Protein AF-A0A924LJL0-F1 (afdb_monomer_lite)

Radius of gyration: 17.82 Å; chains: 1; bounding box: 49×46×45 Å

Foldseek 3Di:
DCCCVPPVVCVVVPNPQDFLLVLLVLLVVLLVVCLPPVDVVSLVSNVVSLVVQVLQWDWDADPVRDIAIARFGGNDQQTDRALSSLLSSLLSLLSSCQSVVHCPCLVNNLRSLVQWDWDFDFDDDPNDTDTDTFTWGWDQHSVRDIDTHGPQWLLSLLSNLSSLLSLCPGPHVSSVVSCVVNVVPVVVNNVVSVVFQVCQWDDDPPDIAGARGNPGPHHDPSNVVSNVSSVCGPDPDD

Structure (mmCIF, N/CA/C/O backbone):
data_AF-A0A924LJL0-F1
#
_entry.id   AF-A0A924LJL0-F1
#
loop_
_atom_site.group_PDB
_atom_site.id
_atom_site.type_symbol
_atom_site.label_atom_id
_atom_site.label_alt_id
_atom_site.label_comp_id
_atom_site.label_asym_id
_atom_site.label_entity_id
_atom_site.label_seq_id
_atom_site.pdbx_PDB_ins_code
_atom_site.Cartn_x
_atom_site.Cartn_y
_atom_site.Cartn_z
_atom_site.occupancy
_atom_site.B_iso_or_equiv
_atom_site.auth_seq_id
_atom_site.auth_comp_id
_atom_site.auth_asym_id
_atom_site.auth_atom_id
_atom_site.pdbx_PDB_model_num
ATOM 1 N N . ASP A 1 1 ? 26.411 -13.007 -3.046 1.00 56.16 1 ASP A N 1
ATOM 2 C CA . ASP A 1 1 ? 25.825 -13.078 -1.699 1.00 56.16 1 ASP A CA 1
ATOM 3 C C . ASP A 1 1 ? 25.118 -11.755 -1.395 1.00 56.16 1 ASP A C 1
ATOM 5 O O . ASP A 1 1 ? 25.700 -10.841 -0.823 1.00 56.16 1 ASP A O 1
ATOM 9 N N . PHE A 1 2 ? 23.897 -11.603 -1.925 1.00 52.56 2 PHE A N 1
ATOM 10 C CA . PHE A 1 2 ? 23.089 -10.378 -1.795 1.00 52.56 2 PHE A CA 1
ATOM 11 C C . PHE A 1 2 ? 22.723 -10.120 -0.328 1.00 52.56 2 PHE A C 1
ATOM 13 O O . PHE A 1 2 ? 22.779 -8.988 0.146 1.00 52.56 2 PHE A O 1
ATOM 20 N N . TYR A 1 3 ? 22.430 -11.195 0.410 1.00 46.94 3 TYR A N 1
ATOM 21 C CA . TYR A 1 3 ? 22.048 -11.117 1.814 1.00 46.94 3 TYR A CA 1
ATOM 22 C C . TYR A 1 3 ? 23.188 -10.580 2.685 1.00 46.94 3 TYR A C 1
ATOM 24 O O . TYR A 1 3 ? 22.998 -9.687 3.514 1.00 46.94 3 TYR A O 1
ATOM 32 N N . GLN A 1 4 ? 24.405 -11.067 2.440 1.00 60.69 4 GLN A N 1
ATOM 33 C CA . GLN A 1 4 ? 25.591 -10.583 3.132 1.00 60.69 4 GLN A CA 1
ATOM 34 C C . GLN A 1 4 ? 25.865 -9.098 2.855 1.00 60.69 4 GLN A C 1
ATOM 36 O O . GLN A 1 4 ? 26.159 -8.352 3.788 1.00 60.69 4 GLN A O 1
ATOM 41 N N . ALA A 1 5 ? 25.750 -8.668 1.595 1.00 65.69 5 ALA A N 1
ATOM 42 C CA . ALA A 1 5 ? 26.085 -7.308 1.174 1.00 65.69 5 ALA A CA 1
ATOM 43 C C . ALA A 1 5 ? 25.057 -6.253 1.615 1.00 65.69 5 ALA A C 1
ATOM 45 O O . ALA A 1 5 ? 25.450 -5.151 1.985 1.00 65.69 5 ALA A O 1
ATOM 46 N N . HIS A 1 6 ? 23.763 -6.588 1.608 1.00 58.38 6 HIS A N 1
ATOM 47 C CA . HIS A 1 6 ? 22.689 -5.619 1.858 1.00 58.38 6 HIS A CA 1
ATOM 48 C C . HIS A 1 6 ? 22.085 -5.692 3.265 1.00 58.38 6 HIS A C 1
ATOM 50 O O . HIS A 1 6 ? 21.449 -4.732 3.688 1.00 58.38 6 HIS A O 1
ATOM 56 N N . PHE A 1 7 ? 22.302 -6.782 4.013 1.00 60.56 7 PHE A N 1
ATOM 57 C CA . PHE A 1 7 ? 21.730 -6.944 5.357 1.00 60.56 7 PHE A CA 1
ATOM 58 C C . PHE A 1 7 ? 22.800 -7.167 6.430 1.00 60.56 7 PHE A C 1
ATOM 60 O O . PHE A 1 7 ? 22.857 -6.418 7.403 1.00 60.56 7 PHE A O 1
ATOM 67 N N . ILE A 1 8 ? 23.688 -8.155 6.258 1.00 64.88 8 ILE A N 1
ATOM 68 C CA . ILE A 1 8 ? 24.637 -8.546 7.320 1.00 64.88 8 ILE A CA 1
ATOM 69 C C . ILE A 1 8 ? 25.771 -7.527 7.479 1.00 64.88 8 ILE A C 1
ATOM 71 O O . ILE A 1 8 ? 26.087 -7.134 8.602 1.00 64.88 8 ILE A O 1
ATOM 75 N N . ALA A 1 9 ? 26.394 -7.092 6.382 1.00 70.31 9 ALA A N 1
ATOM 76 C CA . ALA A 1 9 ? 27.468 -6.106 6.444 1.00 70.31 9 ALA A CA 1
ATOM 77 C C . ALA A 1 9 ? 26.975 -4.736 6.955 1.00 70.31 9 ALA A C 1
ATOM 79 O O . ALA A 1 9 ? 27.591 -4.244 7.900 1.00 70.31 9 ALA A O 1
ATOM 80 N N . PRO A 1 10 ? 25.852 -4.165 6.459 1.00 66.00 10 PRO A N 1
ATOM 81 C CA . PRO A 1 10 ? 25.289 -2.922 6.995 1.00 66.00 10 PRO A CA 1
ATOM 82 C C . PRO A 1 10 ? 24.926 -3.004 8.483 1.00 66.00 10 PRO A C 1
ATOM 84 O O . PRO A 1 10 ? 25.261 -2.093 9.240 1.00 66.00 10 PRO A O 1
ATOM 87 N N . PHE A 1 11 ? 24.336 -4.122 8.927 1.00 64.62 11 PHE A N 1
ATOM 88 C CA . PHE A 1 11 ? 24.047 -4.359 10.344 1.00 64.62 11 PHE A CA 1
ATOM 89 C C . PHE A 1 11 ? 25.318 -4.320 11.206 1.00 64.62 11 PHE A C 1
ATOM 91 O O . PHE A 1 11 ? 25.353 -3.656 12.240 1.00 64.62 11 PHE A O 1
ATOM 98 N N . ARG A 1 12 ? 26.392 -4.989 10.767 1.00 73.94 12 ARG A N 1
ATOM 99 C CA . ARG A 1 12 ? 27.662 -5.060 11.512 1.00 73.94 12 ARG A CA 1
ATOM 100 C C . ARG A 1 12 ? 28.377 -3.717 11.652 1.00 73.94 12 ARG A C 1
ATOM 102 O O . ARG A 1 12 ? 29.149 -3.559 12.591 1.00 73.94 12 ARG A O 1
ATOM 109 N N . ILE A 1 13 ? 28.139 -2.774 10.743 1.00 72.31 13 ILE A N 1
ATOM 110 C CA . ILE A 1 13 ? 28.752 -1.435 10.776 1.00 72.31 13 ILE A CA 1
ATOM 111 C C . ILE A 1 13 ? 27.815 -0.363 11.351 1.00 72.31 13 ILE A C 1
ATOM 113 O O . ILE A 1 13 ? 28.105 0.825 11.242 1.00 72.31 13 ILE A O 1
ATOM 117 N N . GLY A 1 14 ? 26.694 -0.765 11.963 1.00 56.03 14 GLY A N 1
ATOM 118 C CA . GLY A 1 14 ? 25.783 0.152 12.6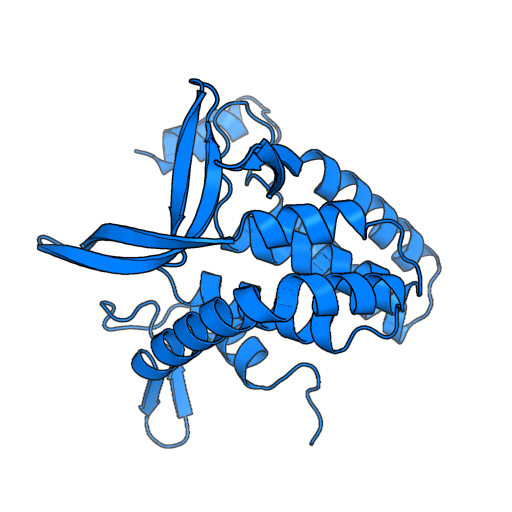49 1.00 56.03 14 GLY A CA 1
ATOM 119 C C . GLY A 1 14 ? 24.946 1.036 11.722 1.00 56.03 14 GLY A C 1
ATOM 120 O O . GLY A 1 14 ? 24.389 2.034 12.178 1.00 56.03 14 GLY A O 1
ATOM 121 N N . VAL A 1 15 ? 24.825 0.692 10.434 1.00 63.62 15 VAL A N 1
ATOM 122 C CA . VAL A 1 15 ? 23.838 1.340 9.561 1.00 63.62 15 VAL A CA 1
ATOM 123 C C . VAL A 1 15 ? 22.458 0.890 10.031 1.00 63.62 15 VAL A C 1
ATOM 125 O O . VAL A 1 15 ? 22.190 -0.306 10.128 1.00 63.62 15 VAL A O 1
ATOM 128 N N . SER A 1 16 ? 21.596 1.855 10.359 1.00 56.72 16 SER A N 1
ATOM 129 C CA . SER A 1 16 ? 20.226 1.603 10.811 1.00 56.72 16 SER A CA 1
ATOM 130 C C . SER A 1 16 ? 19.501 0.680 9.823 1.00 56.72 16 SER A C 1
ATOM 132 O O . SER A 1 16 ? 19.139 1.096 8.725 1.00 56.72 16 SER A O 1
ATOM 134 N N . ALA A 1 17 ? 19.292 -0.578 10.218 1.00 63.09 17 ALA A N 1
ATOM 135 C CA . ALA A 1 17 ? 18.557 -1.587 9.454 1.00 63.09 17 ALA A CA 1
ATOM 136 C C . ALA A 1 17 ? 17.040 -1.480 9.697 1.00 63.09 17 ALA A C 1
ATOM 138 O O . ALA A 1 17 ? 16.332 -2.483 9.784 1.00 63.09 17 ALA A O 1
ATOM 139 N N . VAL A 1 18 ? 16.538 -0.258 9.895 1.00 70.31 18 VAL A N 1
ATOM 140 C CA . VAL A 1 18 ? 15.106 -0.024 10.072 1.00 70.31 18 VAL A CA 1
ATOM 141 C C . VAL A 1 18 ? 14.457 -0.063 8.698 1.00 70.31 18 VAL A C 1
ATOM 143 O O . VAL A 1 18 ? 14.706 0.802 7.858 1.00 70.31 18 VAL A O 1
ATOM 146 N N . PHE A 1 19 ? 13.620 -1.075 8.488 1.00 85.31 19 PHE A N 1
ATOM 147 C CA . PHE A 1 19 ? 12.850 -1.227 7.263 1.00 85.31 19 PHE A CA 1
ATOM 148 C C . PHE A 1 19 ? 11.494 -0.547 7.385 1.00 85.31 19 PHE A C 1
ATOM 150 O O . PHE A 1 19 ? 10.780 -0.742 8.374 1.00 85.31 19 PHE A O 1
ATOM 157 N N . SER A 1 20 ? 11.104 0.191 6.349 1.00 92.56 20 SER A N 1
ATOM 158 C CA . SER A 1 20 ? 9.816 0.890 6.291 1.00 92.56 20 SER A CA 1
ATOM 159 C C . SER A 1 20 ? 8.625 -0.048 6.509 1.00 92.56 20 SER A C 1
ATOM 161 O O . SER A 1 20 ? 7.698 0.294 7.241 1.00 92.56 20 SER A O 1
ATOM 163 N N . ARG A 1 21 ? 8.697 -1.281 5.987 1.00 92.44 21 ARG A N 1
ATOM 164 C CA . ARG A 1 21 ? 7.692 -2.336 6.210 1.00 92.44 21 ARG A CA 1
ATOM 165 C C . ARG A 1 21 ? 7.518 -2.692 7.690 1.00 92.44 21 ARG A C 1
ATOM 167 O O . ARG A 1 21 ? 6.390 -2.845 8.145 1.00 92.44 21 ARG A O 1
ATOM 174 N N . SER A 1 22 ? 8.611 -2.799 8.446 1.00 91.00 22 SER A N 1
ATOM 175 C CA . SER A 1 22 ? 8.545 -3.109 9.879 1.00 91.00 22 SER A CA 1
ATOM 176 C C . SER A 1 22 ? 7.874 -1.978 10.651 1.00 91.00 22 SER A C 1
ATOM 178 O O . SER A 1 22 ? 6.985 -2.236 11.456 1.00 91.00 22 SER A O 1
ATOM 180 N N . VAL A 1 23 ? 8.235 -0.725 10.352 1.00 93.56 23 VAL A N 1
ATOM 181 C CA . VAL A 1 23 ? 7.601 0.448 10.975 1.00 93.56 23 VAL A CA 1
ATOM 182 C C . VAL A 1 23 ? 6.118 0.527 10.617 1.00 93.56 23 VAL A C 1
ATOM 184 O O . VAL A 1 23 ? 5.290 0.760 11.493 1.00 93.56 23 VAL A O 1
ATOM 187 N N . ALA A 1 24 ? 5.764 0.256 9.360 1.00 96.56 24 ALA A N 1
ATOM 188 C CA . ALA A 1 24 ? 4.375 0.189 8.926 1.00 96.56 24 ALA A CA 1
ATOM 189 C C . ALA A 1 24 ? 3.567 -0.854 9.711 1.00 96.56 24 ALA A C 1
ATOM 191 O O . ALA A 1 24 ? 2.449 -0.568 10.125 1.00 96.56 24 ALA A O 1
ATOM 192 N N . PHE A 1 25 ? 4.124 -2.036 9.984 1.00 94.56 25 PHE A N 1
ATOM 193 C CA . PHE A 1 25 ? 3.438 -3.042 10.799 1.00 94.56 25 PHE A CA 1
ATOM 194 C C . PHE A 1 25 ? 3.291 -2.632 12.267 1.00 94.56 25 PHE A C 1
ATOM 196 O O . PHE A 1 25 ? 2.248 -2.909 12.855 1.00 94.56 25 PHE A O 1
ATOM 203 N N . MET A 1 26 ? 4.266 -1.919 12.843 1.00 95.31 26 MET A N 1
ATOM 204 C CA . MET A 1 26 ? 4.094 -1.319 14.173 1.00 95.31 26 MET A CA 1
ATOM 205 C C . MET A 1 26 ? 2.952 -0.298 14.171 1.00 95.31 26 MET A C 1
ATOM 207 O O . MET A 1 26 ? 2.083 -0.363 15.033 1.00 95.31 26 MET A O 1
ATOM 211 N N . ALA A 1 27 ? 2.902 0.593 13.173 1.00 97.12 27 ALA A N 1
ATOM 212 C CA . ALA A 1 27 ? 1.820 1.566 13.027 1.00 97.12 27 ALA A CA 1
ATOM 213 C C . ALA A 1 27 ? 0.447 0.883 12.901 1.00 97.12 27 ALA A C 1
ATOM 215 O O . ALA A 1 27 ? -0.511 1.308 13.536 1.00 97.12 27 ALA A O 1
ATOM 216 N N . LEU A 1 28 ? 0.342 -0.217 12.147 1.00 96.75 28 LEU A N 1
ATOM 217 C CA . LEU A 1 28 ? -0.904 -0.985 12.067 1.00 96.75 28 LEU A CA 1
ATOM 218 C C . LEU A 1 28 ? -1.316 -1.570 13.421 1.00 96.75 28 LEU A C 1
ATOM 220 O O . LEU A 1 28 ? -2.482 -1.454 13.788 1.00 96.75 28 LEU A O 1
ATOM 224 N N . ALA A 1 29 ? -0.370 -2.126 14.180 1.00 95.62 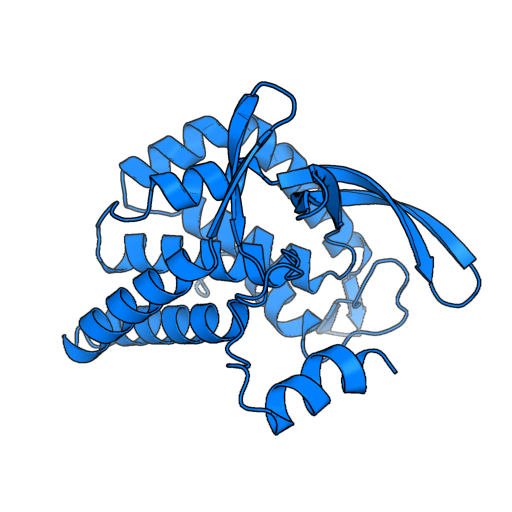29 ALA A N 1
ATOM 225 C CA . ALA A 1 29 ? -0.644 -2.628 15.522 1.00 95.62 29 ALA A CA 1
ATOM 226 C C . ALA A 1 29 ? -1.078 -1.500 16.476 1.00 95.62 29 ALA A C 1
ATOM 228 O O . ALA A 1 29 ? -2.042 -1.669 17.217 1.00 95.62 29 ALA A O 1
ATOM 229 N N . TYR A 1 30 ? -0.423 -0.333 16.440 1.00 97.88 30 TYR A N 1
ATOM 230 C CA . TYR A 1 30 ? -0.832 0.827 17.240 1.00 97.88 30 TYR A CA 1
ATOM 231 C C . TYR A 1 30 ? -2.218 1.339 16.853 1.00 97.88 30 TYR A C 1
ATOM 233 O O . TYR A 1 30 ? -2.998 1.674 17.739 1.00 97.88 30 TYR A O 1
ATOM 241 N N . ALA A 1 31 ? -2.558 1.349 15.562 1.00 97.38 31 ALA A N 1
ATOM 242 C CA . ALA A 1 31 ? -3.891 1.724 15.104 1.00 97.38 31 ALA A CA 1
ATOM 243 C C . ALA A 1 31 ? -4.971 0.762 15.623 1.00 97.38 31 ALA A C 1
ATOM 245 O O . ALA A 1 31 ? -6.025 1.219 16.057 1.00 97.38 31 ALA A O 1
ATOM 246 N N . GLU A 1 32 ? -4.714 -0.549 15.613 1.00 96.00 32 GLU A N 1
ATOM 247 C CA . GLU A 1 32 ? -5.633 -1.549 16.173 1.00 96.00 32 GLU A CA 1
ATOM 248 C C . GLU A 1 32 ? -5.762 -1.413 17.696 1.00 96.00 32 GLU A C 1
ATOM 250 O O . GLU A 1 32 ? -6.877 -1.335 18.209 1.00 96.00 32 GLU A O 1
ATOM 255 N N . MET A 1 33 ? -4.642 -1.300 18.417 1.00 96.06 33 MET A N 1
ATOM 256 C CA . MET A 1 33 ? -4.656 -1.120 19.871 1.00 96.06 33 MET A CA 1
ATOM 257 C C . MET A 1 33 ? -5.360 0.178 20.276 1.00 96.06 33 MET A C 1
ATOM 259 O O . MET A 1 33 ? -6.176 0.163 21.189 1.00 96.06 33 MET A O 1
ATOM 263 N N . PHE A 1 34 ? -5.108 1.290 19.578 1.00 97.50 34 PHE A N 1
ATOM 264 C CA . PHE A 1 34 ? -5.790 2.554 19.845 1.00 97.50 34 PHE A CA 1
ATOM 265 C C . PHE A 1 34 ? -7.289 2.486 19.532 1.00 97.50 34 PHE A C 1
ATOM 267 O O . PHE A 1 34 ? -8.088 3.013 20.304 1.00 97.50 34 PHE A O 1
ATOM 274 N N . ALA A 1 35 ? -7.689 1.832 18.434 1.00 96.44 35 ALA A N 1
ATOM 275 C CA . ALA A 1 35 ? -9.102 1.660 18.093 1.00 96.44 35 ALA A CA 1
ATOM 276 C C . ALA A 1 35 ? -9.876 0.941 19.209 1.00 96.44 35 ALA A C 1
ATOM 278 O O . ALA A 1 35 ? -10.999 1.342 19.520 1.00 96.44 35 ALA A O 1
ATOM 279 N N . GLU A 1 36 ? -9.250 -0.076 19.808 1.00 97.44 36 GLU A N 1
ATOM 280 C CA . GLU A 1 36 ? -9.840 -0.912 20.852 1.00 97.44 36 GLU A CA 1
ATOM 281 C C . GLU A 1 36 ? -9.822 -0.238 22.231 1.00 97.44 36 GLU A C 1
ATOM 283 O O . GLU A 1 36 ? -10.831 -0.222 22.932 1.00 97.44 36 GLU A O 1
ATOM 288 N N . THR A 1 37 ? -8.690 0.340 22.641 1.00 97.25 37 THR A N 1
ATOM 289 C CA . THR A 1 37 ? -8.507 0.805 24.028 1.00 97.25 37 THR A CA 1
ATOM 290 C C . THR A 1 37 ? -8.718 2.300 24.218 1.00 97.25 37 THR A C 1
ATOM 292 O O . THR A 1 37 ? -8.970 2.737 25.340 1.00 97.25 37 THR A O 1
ATOM 295 N N . ARG A 1 38 ? -8.586 3.094 23.147 1.00 97.00 38 ARG A N 1
ATOM 296 C CA . ARG A 1 38 ? -8.527 4.566 23.189 1.00 97.00 38 ARG A CA 1
ATOM 297 C C . ARG A 1 38 ? -7.422 5.121 24.100 1.00 97.00 38 ARG A C 1
ATOM 299 O O . ARG A 1 38 ? -7.513 6.262 24.546 1.00 97.00 38 ARG A O 1
ATOM 306 N N . ASP A 1 39 ? -6.372 4.340 24.363 1.00 96.88 39 ASP A N 1
ATOM 307 C CA . ASP A 1 39 ? -5.238 4.779 25.182 1.00 96.88 39 ASP A CA 1
ATOM 308 C C . ASP A 1 39 ? -4.390 5.829 24.427 1.00 96.88 39 ASP A C 1
ATOM 310 O O . ASP A 1 39 ? -3.885 5.536 23.334 1.00 96.88 39 ASP A O 1
ATOM 314 N N . PRO A 1 40 ? -4.177 7.034 24.995 1.00 97.06 40 PRO A N 1
ATOM 315 C CA . PRO A 1 40 ? -3.402 8.102 24.358 1.00 97.06 40 PRO A CA 1
ATOM 316 C C . PRO A 1 40 ? -1.937 7.724 24.088 1.00 97.06 40 PRO A C 1
ATOM 318 O O . PRO A 1 40 ? -1.297 8.311 23.215 1.00 97.06 40 PRO A O 1
ATOM 321 N N . THR A 1 41 ? -1.392 6.725 24.785 1.00 96.00 41 THR A N 1
ATOM 322 C CA . THR A 1 41 ? -0.050 6.190 24.518 1.00 96.00 41 THR A CA 1
ATOM 323 C C . THR A 1 41 ? 0.032 5.565 23.126 1.00 96.00 41 THR A C 1
ATOM 325 O O . THR A 1 41 ? 1.011 5.780 22.409 1.00 96.00 41 THR A O 1
ATOM 328 N N . TYR A 1 42 ? -0.998 4.817 22.711 1.00 97.44 42 TYR A N 1
ATOM 329 C CA . TYR A 1 42 ? -1.036 4.205 21.381 1.00 97.44 42 TYR A CA 1
ATOM 330 C C . TYR A 1 42 ? -1.319 5.230 20.288 1.00 97.44 42 TYR A C 1
ATOM 332 O O . TYR A 1 42 ? -0.765 5.103 19.200 1.00 97.44 42 TYR A O 1
ATOM 340 N N . GLU A 1 43 ? -2.102 6.272 20.575 1.00 97.94 43 GLU A N 1
ATOM 341 C CA . GLU A 1 43 ? -2.240 7.413 19.665 1.00 97.94 43 GLU A CA 1
ATOM 342 C C . GLU A 1 43 ? -0.886 8.097 19.418 1.00 97.94 43 GLU A C 1
ATOM 344 O O . GLU A 1 43 ? -0.500 8.303 18.266 1.00 97.94 43 GLU A O 1
ATOM 349 N N . ALA A 1 44 ? -0.142 8.420 20.480 1.00 96.12 44 ALA A N 1
ATOM 350 C CA . ALA A 1 44 ? 1.162 9.068 20.357 1.00 96.12 44 ALA A CA 1
ATOM 351 C C . ALA A 1 44 ? 2.158 8.198 19.570 1.00 96.12 44 ALA A C 1
ATOM 353 O O . ALA A 1 44 ? 2.798 8.686 18.637 1.00 96.12 44 ALA A O 1
ATOM 354 N N . ALA A 1 45 ? 2.232 6.901 19.888 1.00 96.44 45 ALA A N 1
ATOM 355 C CA . ALA A 1 45 ? 3.099 5.952 19.189 1.00 96.44 45 ALA A CA 1
ATOM 356 C C . ALA A 1 45 ? 2.698 5.753 17.717 1.00 96.44 45 ALA A C 1
ATOM 358 O O . ALA A 1 45 ? 3.563 5.636 16.848 1.00 96.44 45 ALA A O 1
ATOM 359 N N . LEU A 1 46 ? 1.395 5.748 17.412 1.00 98.00 46 LEU A N 1
ATOM 360 C CA . LEU A 1 46 ? 0.889 5.689 16.042 1.00 98.00 46 LEU A CA 1
ATOM 361 C C . LEU A 1 46 ? 1.352 6.899 15.231 1.00 98.00 46 LEU A C 1
ATOM 363 O O . LEU A 1 46 ? 1.892 6.731 14.138 1.00 98.00 46 LEU A O 1
ATOM 367 N N . ARG A 1 47 ? 1.176 8.109 15.775 1.00 98.12 47 ARG A N 1
ATOM 368 C CA . ARG A 1 47 ? 1.609 9.352 15.125 1.00 98.12 47 ARG A CA 1
ATOM 369 C C . ARG A 1 47 ? 3.114 9.349 14.888 1.00 98.12 47 ARG A C 1
ATOM 371 O O . ARG A 1 47 ? 3.545 9.602 13.769 1.00 98.12 47 ARG A O 1
ATOM 378 N N . GLU A 1 48 ? 3.904 8.985 15.897 1.00 96.25 48 GLU A N 1
ATOM 379 C CA . GLU A 1 48 ? 5.359 8.866 15.762 1.00 96.25 48 GLU A CA 1
ATOM 380 C C . GLU A 1 48 ? 5.750 7.861 14.668 1.00 96.25 48 GLU A C 1
ATOM 382 O O . GLU A 1 48 ? 6.587 8.160 13.815 1.00 96.25 48 GLU A O 1
ATOM 387 N N . ALA A 1 49 ? 5.110 6.689 14.629 1.00 96.94 49 ALA A N 1
ATOM 388 C CA . ALA A 1 49 ? 5.367 5.693 13.596 1.00 96.94 49 ALA A CA 1
ATOM 389 C C . ALA A 1 49 ? 5.021 6.216 12.190 1.00 96.94 49 ALA A C 1
ATOM 391 O O . ALA A 1 49 ? 5.779 5.972 11.249 1.00 96.94 49 ALA A O 1
ATOM 392 N N . CYS A 1 50 ? 3.927 6.967 12.035 1.00 98.00 50 CYS A N 1
ATOM 393 C CA . CYS A 1 50 ? 3.577 7.623 10.775 1.00 98.00 50 CYS A CA 1
ATOM 394 C C . CYS A 1 50 ? 4.619 8.666 10.353 1.00 98.00 50 CYS A C 1
ATOM 396 O O . CYS A 1 50 ? 5.039 8.657 9.196 1.00 98.00 50 CYS A O 1
ATOM 398 N N . GLU A 1 51 ? 5.116 9.491 11.274 1.00 97.31 51 GLU A N 1
ATOM 399 C CA . GLU A 1 51 ? 6.194 10.442 10.976 1.00 97.31 51 GLU A CA 1
ATOM 400 C C . GLU A 1 51 ? 7.484 9.728 10.550 1.00 97.31 51 GLU A C 1
ATOM 402 O O . GLU A 1 51 ? 8.134 10.123 9.579 1.00 97.31 51 GLU A O 1
ATOM 407 N N . ILE A 1 52 ? 7.829 8.608 11.196 1.00 94.81 52 ILE A N 1
ATOM 408 C CA . ILE A 1 52 ? 8.964 7.773 10.783 1.00 94.81 52 ILE A CA 1
ATOM 409 C C . ILE A 1 52 ? 8.732 7.198 9.376 1.00 94.81 52 ILE A C 1
ATOM 411 O O . ILE A 1 52 ? 9.656 7.223 8.558 1.00 94.81 52 ILE A O 1
ATOM 415 N N . ILE A 1 53 ? 7.521 6.723 9.056 1.00 96.69 53 ILE A N 1
ATOM 416 C CA . ILE A 1 53 ? 7.157 6.222 7.717 1.00 96.69 53 ILE A CA 1
ATOM 417 C C . ILE A 1 53 ? 7.404 7.286 6.644 1.00 96.69 53 ILE A C 1
ATOM 419 O O . ILE A 1 53 ? 7.981 6.970 5.601 1.00 96.69 53 ILE A O 1
ATOM 423 N N . LEU A 1 54 ? 7.045 8.547 6.901 1.00 97.12 54 LEU A N 1
ATOM 424 C CA . LEU A 1 54 ? 7.269 9.642 5.952 1.00 97.12 54 LEU A CA 1
ATOM 425 C C . LEU A 1 54 ? 8.756 9.867 5.639 1.00 97.12 54 LEU A C 1
ATOM 427 O O . LEU A 1 54 ? 9.091 10.284 4.533 1.00 97.12 54 LEU A O 1
ATOM 431 N N . THR A 1 55 ? 9.681 9.509 6.538 1.00 94.81 55 THR A N 1
ATOM 432 C CA . THR A 1 55 ? 11.129 9.606 6.254 1.00 94.81 55 THR A CA 1
ATOM 433 C C . THR A 1 55 ? 11.611 8.638 5.158 1.00 94.81 55 THR A C 1
ATOM 435 O O . THR A 1 55 ? 12.688 8.831 4.571 1.00 94.81 55 THR A O 1
ATOM 438 N N . PHE A 1 56 ? 10.814 7.611 4.846 1.00 94.81 56 PHE A N 1
ATOM 439 C CA . PHE A 1 56 ? 11.042 6.672 3.745 1.00 94.81 56 PHE A CA 1
ATOM 440 C C . PHE A 1 56 ? 10.371 7.105 2.439 1.00 94.81 56 PHE A C 1
ATOM 442 O O . PHE A 1 56 ? 10.574 6.458 1.412 1.00 94.81 56 PHE A O 1
ATOM 449 N N . GLU A 1 57 ? 9.596 8.189 2.439 1.00 96.38 57 GLU A N 1
ATOM 450 C CA . GLU A 1 57 ? 9.005 8.723 1.217 1.00 96.38 57 GLU A CA 1
ATOM 451 C C . GLU A 1 57 ? 10.101 9.318 0.315 1.00 96.38 57 GLU A C 1
ATOM 453 O O . GLU A 1 57 ? 11.003 10.040 0.758 1.00 96.38 57 GLU A O 1
ATOM 458 N N . ARG A 1 58 ? 10.042 9.003 -0.979 1.00 95.25 58 ARG A N 1
ATOM 459 C CA . ARG A 1 58 ? 10.852 9.623 -2.029 1.00 95.25 58 ARG A CA 1
ATOM 460 C C . ARG A 1 58 ? 9.915 10.221 -3.059 1.00 95.25 58 ARG A C 1
ATOM 462 O O . ARG A 1 58 ? 9.331 9.505 -3.870 1.00 95.25 58 ARG A O 1
ATOM 469 N N . VAL A 1 59 ? 9.761 11.538 -2.987 1.00 95.56 59 VAL A N 1
ATOM 470 C CA . VAL A 1 59 ? 8.951 12.302 -3.935 1.00 95.56 59 VAL A CA 1
ATOM 471 C C . VAL A 1 59 ? 9.730 12.462 -5.235 1.00 95.56 59 VAL A C 1
ATOM 473 O O . VAL A 1 59 ? 10.899 12.845 -5.223 1.00 95.56 59 VAL A O 1
ATOM 476 N N . ASN A 1 60 ? 9.082 12.165 -6.355 1.00 93.25 60 ASN A N 1
ATOM 477 C CA . ASN A 1 60 ? 9.610 12.410 -7.691 1.00 93.25 60 ASN A CA 1
ATOM 478 C C . ASN A 1 60 ? 8.470 12.812 -8.642 1.00 93.25 60 ASN A C 1
ATOM 480 O O . ASN A 1 60 ? 7.307 12.895 -8.242 1.00 93.25 60 ASN A O 1
ATOM 484 N N . ALA A 1 61 ? 8.817 13.110 -9.891 1.00 93.94 61 ALA A N 1
ATOM 485 C CA . ALA A 1 61 ? 7.836 13.335 -10.942 1.00 93.94 61 ALA A CA 1
ATOM 486 C C . ALA A 1 61 ? 7.596 12.042 -11.733 1.00 93.94 61 ALA A C 1
ATOM 488 O O . ALA A 1 61 ? 8.540 11.284 -11.983 1.00 93.94 61 ALA A O 1
ATOM 489 N N . ASP A 1 62 ? 6.360 11.806 -12.164 1.00 91.62 62 ASP A N 1
ATOM 490 C CA . ASP A 1 62 ? 6.018 10.793 -13.162 1.00 91.62 62 ASP A CA 1
ATOM 491 C C . ASP A 1 62 ? 6.537 11.194 -14.563 1.00 91.62 62 ASP A C 1
ATOM 493 O O . ASP A 1 62 ? 7.259 12.181 -14.734 1.00 91.62 62 ASP A O 1
ATOM 497 N N . VAL A 1 63 ? 6.208 10.408 -15.591 1.00 87.44 63 VAL A N 1
ATOM 498 C CA . VAL A 1 63 ? 6.607 10.700 -16.984 1.00 87.44 63 VAL A CA 1
ATOM 499 C C . VAL A 1 63 ? 5.931 11.943 -17.577 1.00 87.44 63 VAL A C 1
ATOM 501 O O . VAL A 1 63 ? 6.435 12.500 -18.547 1.00 87.44 63 VAL A O 1
ATOM 504 N N . ALA A 1 64 ? 4.804 12.372 -17.010 1.00 90.19 64 ALA A N 1
ATOM 505 C CA . ALA A 1 64 ? 4.047 13.550 -17.416 1.00 90.19 64 ALA A CA 1
ATOM 506 C C . ALA A 1 64 ? 4.384 14.794 -16.569 1.00 90.19 64 ALA A C 1
ATOM 508 O O . ALA A 1 64 ? 3.845 15.870 -16.819 1.00 90.19 64 ALA A O 1
ATOM 509 N N . GLY A 1 65 ? 5.292 14.673 -15.595 1.00 91.19 65 GLY A N 1
ATOM 510 C CA . GLY A 1 65 ? 5.693 15.756 -14.701 1.00 91.19 65 GLY A CA 1
ATOM 511 C C . GLY A 1 65 ? 4.822 15.908 -13.448 1.00 91.19 65 GLY A C 1
ATOM 512 O O . GLY A 1 65 ? 5.057 16.831 -12.669 1.00 91.19 65 GLY A O 1
ATOM 513 N N . HIS A 1 66 ? 3.840 15.033 -13.217 1.00 93.00 66 HIS A N 1
ATOM 514 C CA . HIS A 1 66 ? 3.017 15.075 -12.010 1.00 93.00 66 HIS A CA 1
ATOM 515 C C . HIS A 1 66 ? 3.765 14.503 -10.809 1.00 93.00 66 HIS A C 1
ATOM 517 O O . HIS A 1 66 ? 4.559 13.572 -10.930 1.00 93.00 66 HIS A O 1
ATOM 523 N N . ALA A 1 67 ? 3.487 15.044 -9.625 1.00 95.50 67 ALA A N 1
ATOM 524 C CA . ALA A 1 67 ? 4.093 14.558 -8.397 1.00 95.50 67 ALA A CA 1
ATOM 525 C C . ALA A 1 67 ? 3.572 13.159 -8.033 1.00 95.50 67 ALA A C 1
ATOM 527 O O . ALA A 1 67 ? 2.366 12.931 -7.936 1.00 95.50 67 ALA A O 1
ATOM 528 N N . GLN A 1 68 ? 4.497 12.257 -7.736 1.00 96.62 68 GLN A N 1
ATOM 529 C CA . GLN A 1 68 ? 4.235 10.942 -7.161 1.00 96.62 68 GLN A CA 1
ATOM 530 C C . GLN A 1 68 ? 5.288 10.647 -6.090 1.00 96.62 68 GLN A C 1
ATOM 532 O O . GLN A 1 68 ? 6.260 11.394 -5.918 1.00 96.62 68 GLN A O 1
ATOM 537 N N . SER A 1 69 ? 5.116 9.563 -5.346 1.00 96.81 69 SER A N 1
ATOM 538 C CA . SER A 1 69 ? 6.139 9.133 -4.404 1.00 96.81 69 SER A CA 1
ATOM 539 C C . SER A 1 69 ? 6.189 7.631 -4.235 1.00 96.81 69 SER A C 1
ATOM 541 O O . SER A 1 69 ? 5.189 6.929 -4.323 1.00 96.81 69 SER A O 1
ATOM 543 N N . ALA A 1 70 ? 7.389 7.137 -3.962 1.00 96.25 70 ALA A N 1
ATOM 544 C CA . ALA A 1 70 ? 7.605 5.750 -3.601 1.00 96.25 70 ALA A CA 1
ATOM 545 C C . ALA A 1 70 ? 8.127 5.685 -2.162 1.00 96.25 70 ALA A C 1
ATOM 547 O O . ALA A 1 70 ? 8.927 6.526 -1.750 1.00 96.25 70 ALA A O 1
ATOM 548 N N . PHE A 1 71 ? 7.683 4.690 -1.396 1.00 96.56 71 PHE A N 1
ATOM 549 C CA . PHE A 1 71 ? 8.193 4.454 -0.044 1.00 96.56 71 PHE A CA 1
ATOM 550 C C . PHE A 1 71 ? 9.249 3.360 -0.142 1.00 96.56 71 PHE A C 1
ATOM 552 O O . PHE A 1 71 ? 8.947 2.227 -0.523 1.00 96.56 71 PHE A O 1
ATOM 559 N N . VAL A 1 72 ? 10.498 3.725 0.130 1.00 93.94 72 VAL A N 1
ATOM 560 C CA . VAL A 1 72 ? 11.651 2.838 -0.042 1.00 93.94 72 VAL A CA 1
ATOM 561 C C . VAL A 1 72 ? 11.837 1.915 1.162 1.00 93.94 72 VAL A C 1
ATOM 563 O O . VAL A 1 72 ? 11.402 2.223 2.271 1.00 93.94 72 VAL A O 1
ATOM 566 N N . MET A 1 73 ? 12.466 0.756 0.954 1.00 89.81 73 MET A N 1
ATOM 567 C CA . MET A 1 73 ? 12.694 -0.230 2.019 1.00 89.81 73 MET A CA 1
ATOM 568 C C . MET A 1 73 ? 13.600 0.310 3.136 1.00 89.81 73 MET A C 1
ATOM 570 O O . MET A 1 73 ? 13.306 0.098 4.308 1.00 89.81 73 MET A O 1
ATOM 574 N N . GLY A 1 74 ? 14.682 1.000 2.772 1.00 86.44 74 GLY A N 1
ATOM 575 C CA . GLY A 1 74 ? 15.679 1.579 3.677 1.00 86.44 74 GLY A CA 1
ATOM 576 C C . GLY A 1 74 ? 15.878 3.075 3.426 1.00 86.44 74 GLY A C 1
ATOM 577 O O . GLY A 1 74 ? 15.286 3.643 2.513 1.00 86.44 74 GLY A O 1
ATOM 578 N N . ARG A 1 75 ? 16.697 3.745 4.245 1.00 81.00 75 ARG A N 1
ATOM 579 C CA . ARG A 1 75 ? 16.959 5.193 4.098 1.00 81.00 75 ARG A CA 1
ATOM 580 C C . ARG A 1 75 ? 18.172 5.526 3.230 1.00 81.00 75 ARG A C 1
ATOM 582 O O . ARG A 1 75 ? 18.378 6.700 2.928 1.00 81.00 75 ARG A O 1
ATOM 589 N N . ASP A 1 76 ? 18.966 4.534 2.853 1.00 80.62 76 ASP A N 1
ATOM 590 C CA . ASP A 1 76 ? 20.150 4.709 2.023 1.00 80.62 76 ASP A CA 1
ATOM 591 C C . ASP A 1 76 ? 19.799 5.132 0.587 1.00 80.62 76 ASP A C 1
ATOM 593 O O . ASP A 1 76 ? 18.679 4.951 0.109 1.00 80.62 76 ASP A O 1
ATOM 597 N N . ALA A 1 77 ? 20.769 5.727 -0.111 1.00 67.94 77 ALA A N 1
ATOM 598 C CA . ALA A 1 77 ? 20.564 6.280 -1.451 1.00 67.94 77 ALA A CA 1
ATOM 599 C C . ALA A 1 77 ? 20.229 5.215 -2.515 1.00 67.94 77 ALA A C 1
ATOM 601 O O . ALA A 1 77 ? 19.667 5.554 -3.552 1.00 67.94 77 ALA A O 1
ATOM 602 N N . GLY A 1 78 ? 20.565 3.944 -2.267 1.00 78.25 78 GLY A N 1
ATOM 603 C CA . GLY A 1 78 ? 20.271 2.823 -3.161 1.00 78.25 78 GLY A CA 1
ATOM 604 C C . GLY A 1 78 ? 18.966 2.091 -2.844 1.00 78.25 78 GLY A C 1
ATOM 605 O O . GLY A 1 78 ? 18.645 1.117 -3.526 1.00 78.25 78 GLY A O 1
ATOM 606 N N . ALA A 1 79 ? 18.223 2.525 -1.822 1.00 85.44 79 ALA A N 1
ATOM 607 C CA . ALA A 1 79 ? 17.028 1.833 -1.372 1.00 85.44 79 ALA A CA 1
ATOM 608 C C . ALA A 1 79 ? 15.938 1.820 -2.449 1.00 85.44 79 ALA A C 1
ATOM 610 O O . ALA A 1 79 ? 15.577 2.850 -3.018 1.00 85.44 79 ALA A O 1
ATOM 611 N N . GLN A 1 80 ? 15.370 0.640 -2.688 1.00 90.00 80 GLN A N 1
ATOM 612 C CA . GLN A 1 80 ? 14.320 0.445 -3.680 1.00 90.00 80 GLN A CA 1
ATOM 613 C C . GLN A 1 80 ? 12.936 0.372 -3.017 1.00 90.00 80 GLN A C 1
ATOM 615 O O . GLN A 1 80 ? 12.810 -0.126 -1.889 1.00 90.00 80 GLN A O 1
ATOM 620 N N . PRO A 1 81 ? 11.877 0.841 -3.696 1.00 92.50 81 PRO A N 1
ATOM 621 C CA . PRO A 1 81 ? 10.513 0.749 -3.201 1.00 92.50 81 PRO A CA 1
ATOM 622 C C . PRO A 1 81 ? 9.899 -0.595 -3.584 1.00 92.50 81 PRO A C 1
ATOM 624 O O . PRO A 1 81 ? 9.126 -0.708 -4.536 1.00 92.50 81 PRO A O 1
ATOM 627 N N . HIS A 1 82 ? 10.255 -1.639 -2.838 1.00 93.44 82 HIS A N 1
ATOM 628 C CA . HIS A 1 82 ? 9.558 -2.917 -2.947 1.00 93.44 82 HIS A CA 1
ATOM 629 C C . HIS A 1 82 ? 8.053 -2.715 -2.717 1.00 93.44 82 HIS A C 1
ATOM 631 O O . HIS A 1 82 ? 7.642 -1.943 -1.847 1.00 93.44 82 HIS A O 1
ATOM 637 N N . VAL A 1 83 ? 7.224 -3.364 -3.545 1.00 95.44 83 VAL A N 1
ATOM 638 C CA . VAL A 1 83 ? 5.774 -3.098 -3.591 1.00 95.44 83 VAL A CA 1
ATOM 639 C C . VAL A 1 83 ? 5.102 -3.372 -2.249 1.00 95.44 83 VAL A C 1
ATOM 641 O O . VAL A 1 83 ? 4.170 -2.666 -1.872 1.00 95.44 83 VAL A O 1
ATOM 644 N N . ASP A 1 84 ? 5.584 -4.363 -1.507 1.00 92.88 84 ASP A N 1
ATOM 645 C CA . ASP A 1 84 ? 5.156 -4.652 -0.141 1.00 92.88 84 ASP A CA 1
ATOM 646 C C . ASP A 1 84 ? 5.466 -3.526 0.844 1.00 92.88 84 ASP A C 1
ATOM 648 O O . ASP A 1 84 ? 4.592 -3.154 1.619 1.00 92.88 84 ASP A O 1
ATOM 652 N N . CYS A 1 85 ? 6.674 -2.964 0.808 1.00 94.38 85 CYS A N 1
ATOM 653 C CA . CYS A 1 85 ? 7.078 -1.842 1.649 1.00 94.38 85 CYS A CA 1
ATOM 654 C C . CYS A 1 85 ? 6.208 -0.628 1.329 1.00 94.38 85 CYS A C 1
ATOM 656 O O . CYS A 1 85 ? 5.613 -0.028 2.221 1.00 94.38 85 CYS A O 1
ATOM 658 N N . HIS A 1 86 ? 6.051 -0.341 0.036 1.00 97.75 86 HIS A N 1
ATOM 659 C CA . HIS A 1 86 ? 5.224 0.754 -0.438 1.00 97.75 86 HIS A CA 1
ATOM 660 C C . HIS A 1 86 ? 3.757 0.612 -0.021 1.00 97.75 86 HIS A C 1
ATOM 662 O O . HIS A 1 86 ? 3.176 1.531 0.556 1.00 97.75 86 HIS A O 1
ATOM 668 N N . SER A 1 87 ? 3.180 -0.569 -0.237 1.00 97.69 87 SER A N 1
ATOM 669 C CA . SER A 1 87 ? 1.789 -0.855 0.118 1.00 97.69 87 SER A CA 1
ATOM 670 C C . SER A 1 87 ? 1.568 -0.881 1.628 1.00 97.69 87 SER A C 1
ATOM 672 O O . SER A 1 87 ? 0.531 -0.412 2.087 1.00 97.69 87 SER A O 1
ATOM 674 N N . ALA A 1 88 ? 2.525 -1.391 2.411 1.00 96.62 88 ALA A N 1
ATOM 675 C CA . ALA A 1 88 ? 2.437 -1.414 3.868 1.00 96.62 88 ALA A CA 1
ATOM 676 C C . ALA A 1 88 ? 2.468 0.004 4.450 1.00 96.62 88 ALA A C 1
ATOM 678 O O . ALA A 1 88 ? 1.627 0.326 5.286 1.00 96.62 88 ALA A O 1
ATOM 679 N N . CYS A 1 89 ? 3.375 0.867 3.979 1.00 98.38 89 CYS A N 1
ATOM 680 C CA . CYS A 1 89 ? 3.418 2.271 4.387 1.00 98.38 89 CYS A CA 1
ATOM 681 C C . CYS A 1 89 ? 2.104 2.988 4.067 1.00 98.38 89 CYS A C 1
ATOM 683 O O . CYS A 1 89 ? 1.526 3.615 4.949 1.00 98.38 89 CYS A O 1
ATOM 685 N N . LEU A 1 90 ? 1.584 2.837 2.845 1.00 98.62 90 LEU A N 1
ATOM 686 C CA . LEU A 1 90 ? 0.299 3.428 2.470 1.00 98.62 90 LEU A CA 1
ATOM 687 C C . LEU A 1 90 ? -0.865 2.889 3.308 1.00 98.62 90 LEU A C 1
ATOM 689 O O . LEU A 1 90 ? -1.684 3.672 3.782 1.00 98.62 90 LEU A O 1
ATOM 693 N N . LEU A 1 91 ? -0.920 1.575 3.549 1.00 98.31 91 LEU A N 1
ATOM 694 C CA . LEU A 1 91 ? -1.933 0.963 4.412 1.00 98.31 91 LEU A CA 1
ATOM 695 C C . LEU A 1 91 ? -1.874 1.540 5.832 1.00 98.31 91 LEU A C 1
ATOM 697 O O . LEU A 1 91 ? -2.917 1.859 6.394 1.00 98.31 91 LEU A O 1
ATOM 701 N N . ALA A 1 92 ? -0.675 1.700 6.396 1.00 98.44 92 ALA A N 1
ATOM 702 C CA . ALA A 1 92 ? -0.483 2.286 7.718 1.00 98.44 92 ALA A CA 1
ATOM 703 C C . ALA A 1 92 ? -0.981 3.737 7.783 1.00 98.44 92 ALA A C 1
ATOM 705 O O . ALA A 1 92 ? -1.756 4.059 8.678 1.00 98.44 92 ALA A O 1
ATOM 706 N N . LEU A 1 93 ? -0.618 4.584 6.813 1.00 98.81 93 LEU A N 1
ATOM 707 C CA . LEU A 1 93 ? -1.069 5.983 6.764 1.00 98.81 93 LEU A CA 1
ATOM 708 C C . LEU A 1 93 ? -2.593 6.094 6.603 1.00 98.81 93 LEU A C 1
ATOM 710 O O . LEU A 1 93 ? -3.232 6.906 7.274 1.00 98.81 93 LEU A O 1
ATOM 714 N N . VAL A 1 94 ? -3.197 5.251 5.760 1.00 98.69 94 VAL A N 1
ATOM 715 C CA . VAL A 1 94 ? -4.658 5.188 5.593 1.00 98.69 94 VAL A CA 1
ATOM 716 C C . VAL A 1 94 ? -5.335 4.749 6.892 1.00 98.69 94 VAL A C 1
ATOM 718 O O . VAL A 1 94 ? -6.273 5.394 7.350 1.00 98.69 94 VAL A O 1
ATOM 721 N N . ARG A 1 95 ? -4.858 3.674 7.532 1.00 98.12 95 ARG A N 1
ATOM 722 C CA . ARG A 1 95 ? -5.446 3.172 8.785 1.00 98.12 95 ARG A CA 1
ATOM 723 C C . ARG A 1 95 ? -5.289 4.164 9.933 1.00 98.12 95 ARG A C 1
ATOM 725 O O . ARG A 1 95 ? -6.236 4.328 10.697 1.00 98.12 95 ARG A O 1
ATOM 732 N N . ALA A 1 96 ? -4.147 4.843 10.016 1.00 98.38 96 ALA A N 1
ATOM 733 C CA . ALA A 1 96 ? -3.917 5.898 10.991 1.00 98.38 96 ALA A CA 1
ATOM 734 C C . ALA A 1 96 ? -4.896 7.062 10.795 1.00 98.38 96 ALA A C 1
ATOM 736 O O . ALA A 1 96 ? -5.564 7.464 11.744 1.00 98.38 96 ALA A O 1
ATOM 737 N N . SER A 1 97 ? -5.057 7.532 9.551 1.00 98.56 97 SER A N 1
ATOM 738 C CA . SER A 1 97 ? -6.032 8.577 9.202 1.00 98.56 97 SER A CA 1
ATOM 739 C C . SER A 1 97 ? -7.445 8.183 9.639 1.00 98.56 97 SER A C 1
ATOM 741 O O . SER A 1 97 ? -8.146 8.962 10.278 1.00 98.56 97 SER A O 1
ATOM 743 N N . ASN A 1 98 ? -7.847 6.940 9.351 1.00 98.06 98 ASN A N 1
ATOM 744 C CA . ASN A 1 98 ? -9.186 6.441 9.658 1.00 98.06 98 ASN A CA 1
ATOM 745 C C . ASN A 1 98 ? -9.462 6.370 11.166 1.00 98.06 98 ASN A C 1
ATOM 747 O O . ASN A 1 98 ? -10.552 6.740 11.593 1.00 98.06 98 ASN A O 1
ATOM 751 N N . VAL A 1 99 ? -8.513 5.874 11.970 1.00 98.00 99 VAL A N 1
ATOM 752 C CA . VAL A 1 99 ? -8.731 5.693 13.417 1.00 98.00 99 VAL A CA 1
ATOM 753 C C . VAL A 1 99 ? -8.633 7.008 14.195 1.00 98.00 99 VAL A C 1
ATOM 755 O O . VAL A 1 99 ? -9.342 7.179 15.187 1.00 98.00 99 VAL A O 1
ATOM 758 N N . LEU A 1 100 ? -7.787 7.934 13.736 1.00 97.88 100 LEU A N 1
ATOM 759 C CA . LEU A 1 100 ? -7.617 9.262 14.330 1.00 97.88 100 LEU A CA 1
ATOM 760 C C . LEU A 1 100 ? -8.647 10.278 13.812 1.00 97.88 100 LEU A C 1
ATOM 762 O O . LEU A 1 100 ? -8.860 11.304 14.449 1.00 97.88 100 LEU A O 1
ATOM 766 N N . GLY A 1 101 ? -9.305 9.993 12.683 1.00 97.31 101 GLY A N 1
ATOM 767 C CA . GLY A 1 101 ? -10.303 10.876 12.079 1.00 97.31 101 GLY A CA 1
ATOM 768 C C . GLY A 1 101 ? -9.703 12.136 11.452 1.00 97.31 101 GLY A C 1
ATOM 769 O O . GLY A 1 101 ? -10.342 13.184 11.457 1.00 97.31 101 GLY A O 1
ATOM 770 N N . GLU A 1 102 ? -8.479 12.053 10.929 1.00 96.56 102 GLU A N 1
ATOM 771 C CA . GLU A 1 102 ? -7.743 13.202 10.393 1.00 96.56 102 GLU A CA 1
ATOM 772 C C . GLU A 1 102 ? -7.106 12.912 9.031 1.00 96.56 102 GLU A C 1
ATOM 774 O O . GLU A 1 102 ? -6.865 11.766 8.661 1.00 96.56 102 GLU A O 1
ATOM 779 N N . ALA A 1 103 ? -6.799 13.978 8.291 1.00 97.19 103 ALA A N 1
ATOM 780 C CA . ALA A 1 103 ? -6.276 13.915 6.927 1.00 97.19 103 ALA A CA 1
ATOM 781 C C . ALA A 1 103 ? -4.790 14.307 6.815 1.00 97.19 103 ALA A C 1
ATOM 783 O O . ALA A 1 103 ? -4.325 14.679 5.737 1.00 97.19 103 ALA A O 1
ATOM 784 N N . THR A 1 104 ? -4.031 14.229 7.912 1.00 97.88 104 THR A N 1
ATOM 785 C CA . THR A 1 104 ? -2.625 14.671 8.001 1.00 97.88 104 THR A CA 1
ATOM 786 C C . THR A 1 104 ? -1.751 14.120 6.869 1.00 97.88 104 THR A C 1
ATOM 788 O O . THR A 1 104 ? -0.920 14.835 6.309 1.00 97.88 104 THR A O 1
ATOM 791 N N . TRP A 1 105 ? -1.980 12.865 6.475 1.00 98.50 105 TRP A N 1
ATOM 792 C CA . TRP A 1 105 ? -1.153 12.142 5.504 1.00 98.50 105 TRP A CA 1
ATOM 793 C C . TRP A 1 105 ? -1.749 12.061 4.092 1.00 98.50 105 TRP A C 1
ATOM 795 O O . TRP A 1 105 ? -1.201 11.362 3.237 1.00 98.50 105 TRP A O 1
ATOM 805 N N . GLU A 1 106 ? -2.838 12.789 3.818 1.00 98.38 106 GLU A N 1
ATOM 806 C CA . GLU A 1 106 ? -3.587 12.741 2.552 1.00 98.38 106 GLU A CA 1
ATOM 807 C C . GLU A 1 106 ? -2.689 12.898 1.321 1.00 98.38 106 GLU A C 1
ATOM 809 O O . GLU A 1 106 ? -2.720 12.064 0.416 1.00 98.38 106 GLU A O 1
ATOM 814 N N . ARG A 1 107 ? -1.813 13.907 1.315 1.00 98.12 107 ARG A N 1
ATOM 815 C CA . ARG A 1 107 ? -0.941 14.180 0.164 1.00 98.12 107 ARG A CA 1
ATOM 816 C C . ARG A 1 107 ? 0.066 13.066 -0.104 1.00 98.12 107 ARG A C 1
ATOM 818 O O . ARG A 1 107 ? 0.386 12.807 -1.261 1.00 98.12 107 ARG A O 1
ATOM 825 N N . SER A 1 108 ? 0.607 12.445 0.943 1.00 98.50 108 SER A N 1
ATOM 826 C CA . SER A 1 108 ? 1.547 11.325 0.795 1.00 98.50 108 SER A CA 1
ATOM 827 C C . SER A 1 108 ? 0.824 10.067 0.320 1.00 98.50 108 SER A C 1
ATOM 829 O O . SER A 1 108 ? 1.368 9.326 -0.496 1.00 98.50 108 SER A O 1
ATOM 831 N N . ILE A 1 109 ? -0.422 9.863 0.760 1.00 98.62 109 ILE A N 1
ATOM 832 C CA . ILE A 1 109 ? -1.285 8.790 0.259 1.00 98.62 109 ILE A CA 1
ATOM 833 C C . ILE A 1 109 ? -1.572 8.994 -1.234 1.00 98.62 109 ILE A C 1
ATOM 835 O O . ILE A 1 109 ? -1.353 8.078 -2.021 1.00 98.62 109 ILE A O 1
ATOM 839 N N . ASP A 1 110 ? -1.985 10.196 -1.646 1.00 98.31 110 ASP A N 1
ATOM 840 C CA . ASP A 1 110 ? -2.294 10.506 -3.048 1.00 98.31 110 ASP A CA 1
ATOM 841 C C . ASP A 1 110 ? -1.070 10.337 -3.963 1.00 98.31 110 ASP A C 1
ATOM 843 O O . ASP A 1 110 ? -1.125 9.632 -4.973 1.00 98.31 110 ASP A O 1
ATOM 847 N N . ARG A 1 111 ? 0.082 10.903 -3.572 1.00 98.19 111 ARG A N 1
ATOM 848 C CA . ARG A 1 111 ? 1.344 10.729 -4.310 1.00 98.19 111 ARG A CA 1
ATOM 849 C C . ARG A 1 111 ? 1.773 9.267 -4.393 1.00 98.19 111 ARG A C 1
ATOM 851 O O . ARG A 1 111 ? 2.250 8.846 -5.446 1.00 98.19 111 ARG A O 1
ATOM 858 N N . GLY A 1 112 ? 1.603 8.504 -3.316 1.00 98.19 112 GLY A N 1
ATOM 859 C CA . GLY A 1 112 ? 1.948 7.090 -3.308 1.00 98.19 112 GLY A CA 1
ATOM 860 C C . GLY A 1 112 ? 1.059 6.271 -4.235 1.00 98.19 112 GLY A C 1
ATOM 861 O O . GLY A 1 112 ? 1.554 5.470 -5.020 1.00 98.19 112 GLY A O 1
ATOM 862 N N . 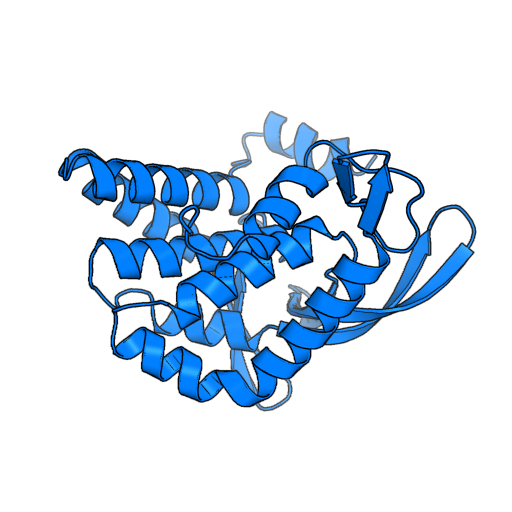LEU A 1 113 ? -0.250 6.535 -4.245 1.00 98.25 113 LEU A N 1
ATOM 863 C CA . LEU A 1 113 ? -1.161 5.897 -5.197 1.00 98.25 113 LEU A CA 1
ATOM 864 C C . LEU A 1 113 ? -0.758 6.187 -6.645 1.00 98.25 113 LEU A C 1
ATOM 866 O O . LEU A 1 113 ? -0.827 5.289 -7.491 1.00 98.25 113 LEU A O 1
ATOM 870 N N . SER A 1 114 ? -0.335 7.417 -6.943 1.00 97.50 114 SER A N 1
ATOM 871 C CA . SER A 1 114 ? 0.122 7.820 -8.280 1.00 97.50 114 SER A CA 1
ATOM 872 C C . SER A 1 114 ? 1.326 7.018 -8.781 1.00 97.50 114 SER A C 1
ATOM 874 O O . SER A 1 114 ? 1.421 6.801 -9.984 1.00 97.50 114 SER A O 1
ATOM 876 N N . ALA A 1 115 ? 2.167 6.481 -7.890 1.00 97.44 115 ALA A N 1
ATOM 877 C CA . ALA A 1 115 ? 3.328 5.682 -8.282 1.00 97.44 115 ALA A CA 1
ATOM 878 C C . ALA A 1 115 ? 2.981 4.282 -8.813 1.00 97.44 115 ALA A C 1
ATOM 880 O O . ALA A 1 115 ? 3.808 3.656 -9.477 1.00 97.44 115 ALA A O 1
ATOM 881 N N . PHE A 1 116 ? 1.776 3.758 -8.561 1.00 97.69 116 PHE A N 1
ATOM 882 C CA . PHE A 1 116 ? 1.384 2.474 -9.145 1.00 97.69 116 PHE A CA 1
ATOM 883 C C . PHE A 1 116 ? 1.212 2.578 -10.666 1.00 97.69 116 PHE A C 1
ATOM 885 O O . PHE A 1 116 ? 0.538 3.465 -11.180 1.00 97.69 116 PHE A O 1
ATOM 892 N N . ARG A 1 117 ? 1.743 1.620 -11.418 1.00 95.56 117 ARG A N 1
ATOM 893 C CA . ARG A 1 117 ? 1.521 1.520 -12.866 1.00 95.56 117 ARG A CA 1
ATOM 894 C C . ARG A 1 117 ? 1.424 0.070 -13.310 1.00 95.56 117 ARG A C 1
ATOM 896 O O . ARG A 1 117 ? 1.793 -0.832 -12.564 1.00 95.56 117 ARG A O 1
ATOM 903 N N . LEU A 1 118 ? 0.939 -0.146 -14.527 1.00 95.69 118 LEU A N 1
ATOM 904 C CA . LEU A 1 118 ? 1.074 -1.428 -15.211 1.00 95.69 118 LEU A CA 1
ATOM 905 C C . LEU A 1 118 ? 2.400 -1.446 -15.970 1.00 95.69 118 LEU A C 1
ATOM 907 O O . LEU A 1 118 ? 2.741 -0.460 -16.622 1.00 95.69 118 LEU A O 1
ATOM 911 N N . ASP A 1 119 ? 3.133 -2.549 -15.889 1.00 94.56 119 ASP A N 1
ATOM 912 C CA . ASP A 1 119 ? 4.404 -2.701 -16.585 1.00 94.56 119 ASP A CA 1
ATOM 913 C C . ASP A 1 119 ? 4.629 -4.143 -17.051 1.00 94.56 119 ASP A C 1
ATOM 915 O O . ASP A 1 119 ? 4.335 -5.094 -16.322 1.00 94.56 119 ASP A O 1
ATOM 919 N N . THR A 1 120 ? 5.179 -4.310 -18.255 1.00 94.75 120 THR A N 1
ATOM 920 C CA . THR A 1 120 ? 5.526 -5.629 -18.798 1.00 94.75 120 THR A CA 1
ATOM 921 C C . THR A 1 120 ? 6.953 -5.978 -18.397 1.00 94.75 120 THR A C 1
ATOM 923 O O . THR A 1 120 ? 7.920 -5.392 -18.881 1.00 94.75 120 THR A O 1
ATOM 926 N N . GLN A 1 121 ? 7.101 -6.973 -17.530 1.00 92.38 121 GLN A N 1
ATOM 927 C CA . GLN A 1 121 ? 8.376 -7.336 -16.919 1.00 92.38 121 GLN A CA 1
ATOM 928 C C . GLN A 1 121 ? 8.864 -8.700 -17.405 1.00 92.38 121 GLN A C 1
ATOM 930 O O . GLN A 1 121 ? 8.077 -9.626 -17.613 1.00 92.38 121 GLN A O 1
ATOM 935 N N . SER A 1 122 ? 10.183 -8.825 -17.581 1.00 93.56 122 SER A N 1
ATOM 936 C CA . SER A 1 122 ? 10.840 -10.100 -17.891 1.00 93.56 122 SER A CA 1
ATOM 937 C C . SER A 1 122 ? 11.403 -10.703 -16.607 1.00 93.56 122 SER A C 1
ATOM 939 O O . SER A 1 122 ? 12.349 -10.174 -16.031 1.00 93.56 122 SER A O 1
ATOM 941 N N . ILE A 1 123 ? 10.814 -11.807 -16.153 1.00 90.50 123 ILE A N 1
ATOM 942 C CA . ILE A 1 123 ? 11.098 -12.428 -14.858 1.00 90.50 123 ILE A CA 1
ATOM 943 C C . ILE A 1 123 ? 11.803 -13.754 -15.068 1.00 90.50 123 ILE A C 1
ATOM 945 O O . ILE A 1 123 ? 11.268 -14.667 -15.700 1.00 90.50 123 ILE A O 1
ATOM 949 N N . LEU A 1 124 ? 13.013 -13.861 -14.524 1.00 89.38 124 LEU A N 1
ATOM 950 C CA . LEU A 1 124 ? 13.745 -15.116 -14.468 1.00 89.38 124 LEU A CA 1
ATOM 951 C C . LEU A 1 124 ? 13.199 -15.952 -13.305 1.00 89.38 124 LEU A C 1
ATOM 953 O O . LEU A 1 124 ? 13.336 -15.567 -12.146 1.00 89.38 124 LEU A O 1
ATOM 957 N N . PHE A 1 125 ? 12.593 -17.098 -13.610 1.00 87.19 125 PHE A N 1
ATOM 958 C CA . PHE A 1 125 ? 12.081 -18.034 -12.612 1.00 87.19 125 PHE A CA 1
ATOM 959 C C . PHE A 1 125 ? 12.623 -19.438 -12.896 1.00 87.19 125 PHE A C 1
ATOM 961 O O . PHE A 1 125 ? 12.404 -20.014 -13.966 1.00 87.19 125 PHE A O 1
ATOM 968 N N . GLY A 1 126 ? 13.398 -19.981 -11.954 1.00 87.19 126 GLY A N 1
ATOM 969 C CA . GLY A 1 126 ? 14.200 -21.178 -12.199 1.00 87.19 126 GLY A CA 1
ATOM 970 C C . GLY A 1 126 ? 15.233 -20.932 -13.306 1.00 87.19 126 GLY A C 1
ATOM 971 O O . GLY A 1 126 ? 16.151 -20.136 -13.133 1.00 87.19 126 GLY A O 1
ATOM 972 N N . LYS A 1 127 ? 15.085 -21.619 -14.446 1.00 88.38 127 LYS A N 1
ATOM 973 C CA . LYS A 1 127 ? 15.971 -21.488 -15.623 1.00 88.38 127 LYS A CA 1
ATOM 974 C C . LYS A 1 127 ? 15.303 -20.816 -16.829 1.00 88.38 127 LYS A C 1
ATOM 976 O O . LYS A 1 127 ? 15.908 -20.761 -17.895 1.00 88.38 127 LYS A O 1
ATOM 981 N N . ALA A 1 128 ? 14.063 -20.351 -16.688 1.00 91.19 128 ALA A N 1
ATOM 982 C CA . ALA A 1 128 ? 13.274 -19.807 -17.788 1.00 91.19 128 ALA A CA 1
ATOM 983 C C . ALA A 1 128 ? 12.923 -18.333 -17.553 1.00 91.19 128 ALA A C 1
ATOM 985 O O . ALA A 1 128 ? 12.726 -17.900 -16.417 1.00 91.19 128 ALA A O 1
ATOM 986 N N . LEU A 1 129 ? 12.850 -17.574 -18.648 1.00 93.56 129 LEU A N 1
ATOM 987 C CA . LEU A 1 129 ? 12.439 -16.175 -18.650 1.00 93.56 129 LEU A CA 1
ATOM 988 C C . LEU A 1 129 ? 10.968 -16.078 -19.060 1.00 93.56 129 LEU A C 1
ATOM 990 O O . LEU A 1 129 ? 10.587 -16.556 -20.127 1.00 93.56 129 LEU A O 1
ATOM 994 N N . PHE A 1 130 ? 10.158 -15.429 -18.232 1.00 92.06 130 PHE A N 1
ATOM 995 C CA . PHE A 1 130 ? 8.732 -15.227 -18.468 1.00 92.06 130 PHE A CA 1
ATOM 996 C C . PHE A 1 130 ? 8.442 -13.741 -18.643 1.00 92.06 130 PHE A C 1
ATOM 998 O O . PHE A 1 130 ? 8.904 -12.929 -17.847 1.00 92.06 130 PHE A O 1
ATOM 1005 N N . LYS A 1 131 ? 7.654 -13.380 -19.657 1.00 94.31 131 LYS A N 1
ATOM 1006 C CA . LYS A 1 131 ? 7.115 -12.022 -19.793 1.00 94.31 131 LYS A CA 1
ATOM 1007 C C . LYS A 1 131 ? 5.739 -11.964 -19.149 1.00 94.31 131 LYS A C 1
ATOM 1009 O O . LYS A 1 131 ? 4.900 -12.811 -19.447 1.00 94.31 131 LYS A O 1
ATOM 1014 N N . GLN A 1 132 ? 5.527 -11.004 -18.257 1.00 92.88 132 GLN A N 1
ATOM 1015 C CA . GLN A 1 132 ? 4.262 -10.839 -17.544 1.00 92.88 132 GLN A CA 1
ATOM 1016 C C . GLN A 1 132 ? 3.923 -9.365 -17.372 1.00 92.88 132 GLN A C 1
ATOM 1018 O O . GLN A 1 132 ? 4.796 -8.571 -17.025 1.00 92.88 132 GLN A O 1
ATOM 1023 N N . ASP A 1 133 ? 2.648 -9.034 -17.545 1.00 93.75 133 ASP A N 1
ATOM 1024 C CA . ASP A 1 133 ? 2.113 -7.731 -17.165 1.00 93.75 133 ASP A CA 1
ATOM 1025 C C . ASP A 1 133 ? 1.837 -7.721 -15.662 1.00 93.75 133 ASP A C 1
ATOM 1027 O O . ASP A 1 133 ? 1.174 -8.611 -15.116 1.00 93.75 133 ASP A O 1
ATOM 1031 N N . LEU A 1 134 ? 2.409 -6.736 -14.978 1.00 95.12 134 LEU A N 1
ATOM 1032 C CA . LEU A 1 134 ? 2.407 -6.634 -13.528 1.00 95.12 134 LEU A CA 1
ATOM 1033 C C . LEU A 1 134 ? 2.089 -5.217 -13.097 1.00 95.12 134 LEU A C 1
ATOM 1035 O O . LEU A 1 134 ? 2.614 -4.252 -13.648 1.00 95.12 134 LEU A O 1
ATOM 1039 N N . VAL A 1 135 ? 1.285 -5.099 -12.043 1.00 97.00 135 VAL A N 1
ATOM 1040 C CA . VAL A 1 135 ? 1.260 -3.856 -11.278 1.00 97.00 135 VAL A CA 1
ATOM 1041 C C . VAL A 1 135 ? 2.639 -3.669 -10.653 1.00 97.00 135 VAL A C 1
ATOM 1043 O O . VAL A 1 135 ? 3.218 -4.612 -10.117 1.00 97.00 135 VAL A O 1
ATOM 1046 N N . ALA A 1 136 ? 3.181 -2.467 -10.747 1.00 97.12 136 ALA A N 1
ATOM 1047 C CA . ALA A 1 136 ? 4.504 -2.122 -10.262 1.00 97.12 136 ALA A CA 1
ATOM 1048 C C . ALA A 1 136 ? 4.495 -0.726 -9.636 1.00 97.12 136 ALA A C 1
ATOM 1050 O O . ALA A 1 136 ? 3.596 0.070 -9.903 1.00 97.12 136 ALA A O 1
ATOM 1051 N N . VAL A 1 137 ? 5.498 -0.434 -8.813 1.00 97.44 137 VAL A N 1
ATOM 1052 C CA . VAL A 1 137 ? 5.729 0.906 -8.257 1.00 97.44 137 VAL A CA 1
ATOM 1053 C C . VAL A 1 137 ? 6.803 1.593 -9.086 1.00 97.44 137 VAL A C 1
ATOM 1055 O O . VAL A 1 137 ? 7.930 1.102 -9.161 1.00 97.44 137 VAL A O 1
ATOM 1058 N N . ASP A 1 138 ? 6.437 2.702 -9.720 1.00 96.25 138 ASP A N 1
ATOM 1059 C CA . ASP A 1 138 ? 7.329 3.572 -10.475 1.00 96.25 138 ASP A CA 1
ATOM 1060 C C . ASP A 1 138 ? 8.236 4.371 -9.540 1.00 96.25 138 ASP A C 1
ATOM 1062 O O . ASP A 1 138 ? 7.793 4.920 -8.528 1.00 96.25 138 ASP A O 1
ATOM 1066 N N . PHE A 1 139 ? 9.517 4.463 -9.883 1.00 94.25 139 PHE A N 1
ATOM 1067 C CA . PHE A 1 139 ? 10.458 5.279 -9.132 1.00 94.25 139 PHE A CA 1
ATOM 1068 C C . PHE A 1 139 ? 11.628 5.759 -9.982 1.00 94.25 139 PHE A C 1
ATOM 1070 O O . PHE A 1 139 ? 12.020 5.141 -10.971 1.00 94.25 139 PHE A O 1
ATOM 1077 N N . LEU A 1 140 ? 12.203 6.879 -9.555 1.00 92.12 140 LEU A N 1
ATOM 1078 C CA . LEU A 1 140 ? 13.449 7.411 -10.085 1.00 92.12 140 LEU A CA 1
ATOM 1079 C C . LEU A 1 140 ? 14.601 6.942 -9.190 1.00 92.12 140 LEU A C 1
ATOM 1081 O O . LEU A 1 140 ? 14.612 7.256 -7.998 1.00 92.12 140 LEU A O 1
ATOM 1085 N N . ALA A 1 141 ? 15.534 6.168 -9.740 1.00 87.69 141 ALA A N 1
ATOM 1086 C CA . ALA A 1 141 ? 16.731 5.750 -9.021 1.00 87.69 141 ALA A CA 1
ATOM 1087 C C . ALA A 1 141 ? 17.733 6.910 -8.876 1.00 87.69 141 ALA A C 1
ATOM 1089 O O . ALA A 1 141 ? 17.592 7.969 -9.490 1.00 87.69 141 ALA A O 1
ATOM 1090 N N . ALA A 1 142 ? 18.753 6.714 -8.036 1.00 84.81 142 ALA A N 1
ATOM 1091 C CA . ALA A 1 142 ? 19.761 7.735 -7.738 1.00 84.81 142 ALA A CA 1
ATOM 1092 C C . ALA A 1 142 ? 20.604 8.153 -8.959 1.00 84.81 142 ALA A C 1
ATOM 1094 O O . ALA A 1 142 ? 21.155 9.250 -8.978 1.00 84.81 142 ALA A O 1
ATOM 1095 N N . ASP A 1 143 ? 20.689 7.297 -9.976 1.00 87.19 143 ASP A N 1
ATOM 1096 C CA . ASP A 1 143 ? 21.336 7.577 -11.261 1.00 87.19 143 ASP A CA 1
ATOM 1097 C C . ASP A 1 143 ? 20.440 8.373 -12.233 1.00 87.19 143 ASP A C 1
ATOM 1099 O O . ASP A 1 143 ? 20.854 8.679 -13.350 1.00 87.19 143 ASP A O 1
ATOM 1103 N N . GLY A 1 144 ? 19.217 8.723 -11.818 1.00 87.62 144 GLY A N 1
ATOM 1104 C CA . GLY A 1 144 ? 18.237 9.422 -12.644 1.00 87.62 144 GLY A CA 1
ATOM 1105 C C . GLY A 1 144 ? 17.512 8.519 -13.642 1.00 87.62 144 GLY A C 1
ATOM 1106 O O . GLY A 1 144 ? 16.720 9.018 -14.444 1.00 87.62 144 GLY A O 1
ATOM 1107 N N . VAL A 1 145 ? 17.741 7.203 -13.608 1.00 91.31 145 VAL A N 1
ATOM 1108 C CA . VAL A 1 145 ? 17.034 6.247 -14.460 1.00 91.31 145 VAL A CA 1
ATOM 1109 C C . VAL A 1 145 ? 15.712 5.862 -13.803 1.00 91.31 145 VAL A C 1
ATOM 1111 O O . VAL A 1 145 ? 15.616 5.627 -12.595 1.00 91.31 145 VAL A O 1
ATOM 1114 N N . ARG A 1 146 ? 14.648 5.824 -14.609 1.00 92.00 146 ARG A N 1
ATOM 1115 C CA . ARG A 1 146 ? 13.322 5.411 -14.148 1.00 92.00 146 ARG A CA 1
ATOM 1116 C C . ARG A 1 146 ? 13.204 3.895 -14.186 1.00 92.00 146 ARG A C 1
ATOM 1118 O O . ARG A 1 146 ? 13.447 3.268 -15.217 1.00 92.00 146 ARG A O 1
ATOM 1125 N N . HIS A 1 147 ? 12.761 3.328 -13.077 1.00 93.06 147 HIS A N 1
ATOM 1126 C CA . HIS A 1 147 ? 12.547 1.902 -12.902 1.00 93.06 147 HIS A CA 1
ATOM 1127 C C . HIS A 1 147 ? 11.148 1.637 -12.359 1.00 93.06 147 HIS A C 1
ATOM 1129 O O . HIS A 1 147 ? 10.469 2.531 -11.858 1.00 93.06 147 HIS A O 1
ATOM 1135 N N . ALA A 1 148 ? 10.734 0.377 -12.435 1.00 94.31 148 ALA A N 1
ATOM 1136 C CA . ALA A 1 148 ? 9.517 -0.083 -11.801 1.00 94.31 148 ALA A CA 1
ATOM 1137 C C . ALA A 1 148 ? 9.765 -1.379 -11.050 1.00 94.31 148 ALA A C 1
ATOM 1139 O O . ALA A 1 148 ? 10.378 -2.312 -11.570 1.00 94.31 148 ALA A O 1
ATOM 1140 N N . MET A 1 149 ? 9.283 -1.418 -9.814 1.00 95.06 149 MET A N 1
ATOM 1141 C CA . MET A 1 149 ? 9.411 -2.577 -8.947 1.00 95.06 149 MET A CA 1
ATOM 1142 C C . MET A 1 149 ? 8.122 -3.407 -9.012 1.00 95.06 149 MET A C 1
ATOM 1144 O O . MET A 1 149 ? 7.076 -2.898 -8.606 1.00 95.06 149 MET A O 1
ATOM 1148 N N . PRO A 1 150 ? 8.142 -4.646 -9.537 1.00 94.69 150 PRO A N 1
ATOM 1149 C CA . PRO A 1 150 ? 6.915 -5.386 -9.820 1.00 94.69 150 PRO A CA 1
ATOM 1150 C C . PRO A 1 150 ? 6.286 -6.092 -8.612 1.00 94.69 150 PRO A C 1
ATOM 1152 O O . PRO A 1 150 ? 6.956 -6.670 -7.752 1.00 94.69 150 PRO A O 1
ATOM 1155 N N . ALA A 1 151 ? 4.956 -6.181 -8.625 1.00 93.50 151 ALA A N 1
ATOM 1156 C CA . ALA A 1 151 ? 4.136 -7.013 -7.747 1.00 93.50 151 ALA A CA 1
ATOM 1157 C C . ALA A 1 151 ? 4.141 -8.490 -8.195 1.00 93.50 151 ALA A C 1
ATOM 1159 O O . ALA A 1 151 ? 3.092 -9.091 -8.417 1.00 93.50 151 ALA A O 1
ATOM 1160 N N . PHE A 1 152 ? 5.326 -9.077 -8.400 1.00 92.19 152 PHE A N 1
ATOM 1161 C CA . PHE A 1 152 ? 5.428 -10.456 -8.891 1.00 92.19 152 PHE A CA 1
ATOM 1162 C C . PHE A 1 152 ? 4.898 -11.481 -7.881 1.00 92.19 152 PHE A C 1
ATOM 1164 O O . PHE A 1 152 ? 4.162 -12.398 -8.266 1.00 92.19 152 PHE A O 1
ATOM 1171 N N . TRP A 1 153 ? 5.284 -11.311 -6.614 1.00 92.38 153 TRP A N 1
ATOM 1172 C CA . TRP A 1 153 ? 4.872 -12.156 -5.501 1.00 92.38 153 TRP A CA 1
ATOM 1173 C C . TRP A 1 153 ? 3.487 -11.752 -5.005 1.00 92.38 153 TRP A C 1
ATOM 1175 O O . TRP A 1 153 ? 3.221 -10.574 -4.781 1.00 92.38 153 TRP A O 1
ATOM 1185 N N . ASN A 1 154 ? 2.614 -12.724 -4.762 1.00 91.38 154 ASN A N 1
ATOM 1186 C CA . ASN A 1 154 ? 1.218 -12.455 -4.418 1.00 91.38 154 ASN A CA 1
ATOM 1187 C C . ASN A 1 154 ? 1.037 -11.729 -3.087 1.00 91.38 154 ASN A C 1
ATOM 1189 O O . ASN A 1 154 ? 0.035 -11.044 -2.911 1.00 91.38 154 ASN A O 1
ATOM 1193 N N . TYR A 1 155 ? 1.998 -11.821 -2.165 1.00 89.69 155 TYR A N 1
ATOM 1194 C CA . TYR A 1 155 ? 1.945 -11.038 -0.933 1.00 89.69 155 TYR A CA 1
ATOM 1195 C C . TYR A 1 155 ? 2.044 -9.520 -1.198 1.00 89.69 155 TYR A C 1
ATOM 1197 O O . TYR A 1 155 ? 1.441 -8.747 -0.455 1.00 89.69 155 TYR A O 1
ATOM 1205 N N . HIS A 1 156 ? 2.709 -9.091 -2.288 1.00 93.94 156 HIS A N 1
ATOM 1206 C CA . HIS A 1 156 ? 2.678 -7.698 -2.756 1.00 93.94 156 HIS A CA 1
ATOM 1207 C C . HIS A 1 156 ? 1.236 -7.299 -3.077 1.00 93.94 156 HIS A C 1
ATOM 1209 O O . HIS A 1 156 ? 0.708 -6.358 -2.492 1.00 93.94 156 HIS A O 1
ATOM 1215 N N . SER A 1 157 ? 0.578 -8.073 -3.947 1.00 93.50 157 SER A N 1
ATOM 1216 C CA . SER A 1 157 ? -0.810 -7.834 -4.348 1.00 93.50 157 SER A CA 1
ATOM 1217 C C . SER A 1 157 ? -1.772 -7.889 -3.163 1.00 93.50 157 SER A C 1
ATOM 1219 O O . SER A 1 157 ? -2.638 -7.031 -3.058 1.00 93.50 157 SER A O 1
ATOM 1221 N N . GLY A 1 158 ? -1.604 -8.841 -2.240 1.00 91.94 158 GLY A N 1
ATOM 1222 C CA . GLY A 1 158 ? -2.410 -8.931 -1.022 1.00 91.94 158 GLY A CA 1
ATOM 1223 C C . GLY A 1 158 ? -2.337 -7.649 -0.189 1.00 91.94 158 GLY A C 1
ATOM 1224 O O . GLY A 1 158 ? -3.365 -7.042 0.101 1.00 91.94 158 GLY A O 1
ATOM 1225 N N . LEU A 1 159 ? -1.128 -7.172 0.125 1.00 92.44 159 LEU A N 1
ATOM 1226 C CA . LEU A 1 159 ? -0.949 -5.918 0.864 1.00 92.44 159 LEU A CA 1
ATOM 1227 C C . LEU A 1 159 ? -1.540 -4.712 0.123 1.00 92.44 159 LEU A C 1
ATOM 1229 O O . LEU A 1 159 ? -2.224 -3.898 0.745 1.00 92.44 159 LEU A O 1
ATOM 1233 N N . THR A 1 160 ? -1.332 -4.609 -1.194 1.00 95.94 160 THR A N 1
ATOM 1234 C CA . THR A 1 160 ? -1.906 -3.519 -1.997 1.00 95.94 160 THR A CA 1
ATOM 1235 C C . THR A 1 160 ? -3.433 -3.556 -1.979 1.00 95.94 160 THR A C 1
ATOM 1237 O O . THR A 1 160 ? -4.063 -2.544 -1.700 1.00 95.94 160 THR A O 1
ATOM 1240 N N . LEU A 1 161 ? -4.055 -4.714 -2.206 1.00 95.44 161 LEU A N 1
ATOM 1241 C CA . LEU A 1 161 ? -5.514 -4.862 -2.182 1.00 95.44 161 LEU A CA 1
ATOM 1242 C C . LEU A 1 161 ? -6.101 -4.495 -0.813 1.00 95.44 161 LEU A C 1
ATOM 1244 O O . LEU A 1 161 ? -7.136 -3.835 -0.733 1.00 95.44 161 LEU A O 1
ATOM 1248 N N . ARG A 1 162 ? -5.414 -4.868 0.269 1.00 94.06 162 ARG A N 1
ATOM 1249 C CA . ARG A 1 162 ? -5.812 -4.529 1.638 1.00 94.06 162 ARG A CA 1
ATOM 1250 C C . ARG A 1 162 ? -5.745 -3.017 1.891 1.00 94.06 162 ARG A C 1
ATOM 1252 O O . ARG A 1 162 ? -6.667 -2.460 2.484 1.00 94.06 162 ARG A O 1
ATOM 1259 N N . MET A 1 163 ? -4.706 -2.353 1.380 1.00 96.44 163 MET A N 1
ATOM 1260 C CA . MET A 1 163 ? -4.573 -0.890 1.373 1.00 96.44 163 MET A CA 1
ATOM 1261 C C . MET A 1 163 ? -5.720 -0.215 0.614 1.00 96.44 163 MET A C 1
ATOM 1263 O O . MET A 1 163 ? -6.375 0.671 1.160 1.00 96.44 163 MET A O 1
ATOM 1267 N N . LEU A 1 164 ? -6.021 -0.680 -0.602 1.00 96.38 164 LEU A N 1
ATOM 1268 C CA . LEU A 1 164 ? -7.097 -0.123 -1.426 1.00 96.38 164 LEU A CA 1
ATOM 1269 C C . LEU A 1 164 ? -8.472 -0.285 -0.770 1.00 96.38 164 LEU A C 1
ATOM 1271 O O . LEU A 1 164 ? -9.271 0.649 -0.782 1.00 96.38 164 LEU A O 1
ATOM 1275 N N . ASN A 1 165 ? -8.741 -1.438 -0.152 1.00 94.44 165 ASN A N 1
ATOM 1276 C CA . ASN A 1 165 ? -9.982 -1.652 0.589 1.00 94.44 165 ASN A CA 1
ATOM 1277 C C . ASN A 1 165 ? -10.100 -0.690 1.784 1.00 94.44 165 ASN A C 1
ATOM 1279 O O . ASN A 1 165 ? -11.161 -0.104 1.983 1.00 94.44 165 ASN A O 1
ATOM 1283 N N . ALA A 1 166 ? -9.019 -0.492 2.549 1.00 95.12 166 ALA A N 1
ATOM 1284 C CA . ALA A 1 166 ? -9.019 0.422 3.693 1.00 95.12 166 ALA A CA 1
ATOM 1285 C C . ALA A 1 166 ? -9.226 1.886 3.272 1.00 95.12 166 ALA A C 1
ATOM 1287 O O . ALA A 1 166 ? -9.900 2.637 3.976 1.00 95.12 166 ALA A O 1
ATOM 1288 N N . LEU A 1 167 ? -8.671 2.278 2.121 1.00 97.00 167 LEU A N 1
ATOM 1289 C CA . LEU A 1 167 ? -8.846 3.615 1.560 1.00 97.00 167 LEU A CA 1
ATOM 1290 C C . LEU A 1 167 ? -10.286 3.827 1.085 1.00 97.00 167 LEU A C 1
ATOM 1292 O O . LEU A 1 167 ? -10.904 4.827 1.433 1.00 97.00 167 LEU A O 1
ATOM 1296 N N . ARG A 1 168 ? -10.841 2.860 0.346 1.00 95.50 168 ARG A N 1
ATOM 1297 C CA . ARG A 1 168 ? -12.225 2.906 -0.144 1.00 95.50 168 ARG A CA 1
ATOM 1298 C C . ARG A 1 168 ? -13.243 2.982 0.997 1.00 95.50 168 ARG A C 1
ATOM 1300 O O . ARG A 1 168 ? -14.244 3.674 0.863 1.00 95.50 168 ARG A O 1
ATOM 1307 N N . ALA A 1 169 ? -12.980 2.296 2.108 1.00 95.06 169 ALA A N 1
ATOM 1308 C CA . ALA A 1 169 ? -13.832 2.287 3.297 1.00 95.06 169 ALA A CA 1
ATOM 1309 C C . ALA A 1 169 ? -13.553 3.445 4.278 1.00 95.06 169 ALA A C 1
ATOM 1311 O O . ALA A 1 169 ? -14.123 3.472 5.366 1.00 95.06 169 ALA A O 1
ATOM 1312 N N . SER A 1 170 ? -12.660 4.383 3.941 1.00 97.19 170 SER A N 1
ATOM 1313 C CA . SER A 1 170 ? -12.275 5.468 4.847 1.00 97.19 170 SER A CA 1
ATOM 1314 C C . SER A 1 170 ? -13.466 6.363 5.228 1.00 97.19 170 SER A C 1
ATOM 1316 O O . SER A 1 170 ? -14.177 6.828 4.337 1.00 97.19 170 SER A O 1
ATOM 1318 N N . PRO A 1 171 ? -13.666 6.693 6.516 1.00 97.12 171 PRO A N 1
ATOM 1319 C CA . PRO A 1 171 ? -14.646 7.698 6.920 1.00 97.12 171 PRO A CA 1
ATOM 1320 C C . PRO A 1 171 ? -14.144 9.142 6.723 1.00 97.12 171 PRO A C 1
ATOM 1322 O O . PRO A 1 171 ? -14.923 10.077 6.882 1.00 97.12 171 PRO A O 1
ATOM 1325 N N . VAL A 1 172 ? -12.858 9.343 6.403 1.00 98.25 172 VAL A N 1
ATOM 1326 C CA . VAL A 1 172 ? -12.226 10.666 6.278 1.00 98.25 172 VAL A CA 1
ATOM 1327 C C . VAL A 1 172 ? -12.546 11.269 4.898 1.00 98.25 172 VAL A C 1
ATOM 1329 O O . VAL A 1 172 ? -12.110 10.704 3.886 1.00 98.25 172 VAL A O 1
ATOM 1332 N N . PRO A 1 173 ? -13.273 12.404 4.811 1.00 98.38 173 PRO A N 1
ATOM 1333 C CA . PRO A 1 173 ? -13.719 12.979 3.537 1.00 98.38 173 PRO A CA 1
ATOM 1334 C C . PRO A 1 173 ? -12.588 13.272 2.546 1.00 98.38 173 PRO A C 1
ATOM 1336 O O . PRO A 1 173 ? -12.732 13.059 1.343 1.00 98.38 173 PRO A O 1
ATOM 1339 N N . GLU A 1 174 ? -11.437 13.718 3.036 1.00 98.62 174 GLU A N 1
ATOM 1340 C CA . GLU A 1 174 ? -10.267 14.024 2.219 1.00 98.62 174 GLU A CA 1
ATOM 1341 C C . GLU A 1 174 ? -9.687 12.759 1.574 1.00 98.62 174 GLU A C 1
ATOM 1343 O O . GLU A 1 174 ? -9.314 12.776 0.401 1.00 98.62 174 GLU A O 1
ATOM 1348 N N . LEU A 1 175 ? -9.689 11.628 2.287 1.00 98.38 175 LEU A N 1
ATOM 1349 C CA . LEU A 1 175 ? -9.279 10.343 1.717 1.00 98.38 175 LEU A CA 1
ATOM 1350 C C . LEU A 1 175 ? -10.303 9.797 0.719 1.00 98.38 175 LEU A C 1
ATO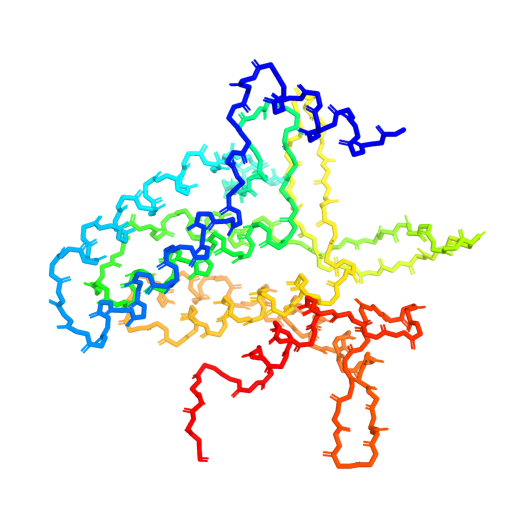M 1352 O O . LEU A 1 175 ? -9.915 9.199 -0.284 1.00 98.38 175 LEU A O 1
ATOM 1356 N N . GLN A 1 176 ? -11.594 10.048 0.937 1.00 98.12 176 GLN A N 1
ATOM 1357 C CA . GLN A 1 176 ? -12.620 9.750 -0.066 1.00 98.12 176 GLN A CA 1
ATOM 1358 C C . GLN A 1 176 ? -12.417 10.582 -1.337 1.00 98.12 176 GLN A C 1
ATOM 1360 O O . GLN A 1 176 ? -12.560 10.065 -2.446 1.00 98.12 176 GLN A O 1
ATOM 1365 N N . ALA A 1 177 ? -12.000 11.845 -1.203 1.00 98.06 177 ALA A N 1
ATOM 1366 C CA . ALA A 1 177 ? -11.639 12.676 -2.345 1.00 98.06 177 ALA A CA 1
ATOM 1367 C C . ALA A 1 177 ? -10.396 12.142 -3.081 1.00 98.06 177 ALA A C 1
ATOM 1369 O O . ALA A 1 177 ? -10.386 12.139 -4.313 1.00 98.06 177 ALA A O 1
ATOM 1370 N N . VAL A 1 178 ? -9.374 11.652 -2.363 1.00 97.81 178 VAL A N 1
ATOM 1371 C CA . VAL A 1 178 ? -8.229 10.945 -2.974 1.00 97.81 178 VAL A CA 1
ATOM 1372 C C . VAL A 1 178 ? -8.702 9.718 -3.748 1.00 97.81 178 VAL A C 1
ATOM 1374 O O . VAL A 1 178 ? -8.373 9.572 -4.926 1.00 97.81 178 VAL A O 1
ATOM 1377 N N . TRP A 1 179 ? -9.505 8.852 -3.120 1.00 97.12 179 TRP A N 1
ATOM 1378 C CA . TRP A 1 179 ? -10.045 7.661 -3.775 1.00 97.12 179 TRP A CA 1
ATOM 1379 C C . TRP A 1 179 ? -10.810 8.029 -5.047 1.00 97.12 179 TRP A C 1
ATOM 1381 O O . TRP A 1 179 ? -10.531 7.466 -6.099 1.00 97.12 179 TRP A O 1
ATOM 1391 N N . ALA A 1 180 ? -11.708 9.015 -4.990 1.00 97.00 180 ALA A N 1
ATOM 1392 C CA . ALA A 1 180 ? -12.493 9.447 -6.143 1.00 97.00 180 ALA A CA 1
ATOM 1393 C C . ALA A 1 180 ? -11.620 9.918 -7.321 1.00 97.00 180 ALA A C 1
ATOM 1395 O O . ALA A 1 180 ? -11.912 9.574 -8.467 1.00 97.00 180 ALA A O 1
ATOM 1396 N N . ARG A 1 181 ? -10.526 10.653 -7.056 1.00 95.81 181 ARG A N 1
ATOM 1397 C CA . ARG A 1 181 ? -9.566 11.070 -8.097 1.00 95.81 181 ARG A CA 1
ATOM 1398 C C . ARG A 1 181 ? -8.843 9.879 -8.726 1.00 95.81 181 ARG A C 1
ATOM 1400 O O . ARG A 1 181 ? -8.620 9.857 -9.933 1.00 95.81 181 ARG A O 1
ATOM 1407 N N . GLN A 1 182 ? -8.466 8.900 -7.909 1.00 95.50 182 GLN A N 1
ATOM 1408 C CA . GLN A 1 182 ? -7.592 7.797 -8.311 1.00 95.50 182 GLN A CA 1
ATOM 1409 C C . GLN A 1 182 ? -8.357 6.569 -8.837 1.00 95.50 182 GLN A C 1
ATOM 1411 O O . GLN A 1 182 ? -7.790 5.763 -9.580 1.00 95.50 182 GLN A O 1
ATOM 1416 N N . ALA A 1 183 ? -9.641 6.426 -8.490 1.00 93.94 183 ALA A N 1
ATOM 1417 C CA . ALA A 1 183 ? -10.452 5.233 -8.728 1.00 93.94 183 ALA A CA 1
ATOM 1418 C C . ALA A 1 183 ? -10.458 4.751 -10.189 1.00 93.94 183 ALA A C 1
ATOM 1420 O O . ALA A 1 183 ? -10.219 3.560 -10.386 1.00 93.94 183 ALA A O 1
ATOM 1421 N N . PRO A 1 184 ? -10.629 5.601 -11.226 1.00 94.62 184 PRO A N 1
ATOM 1422 C CA . PRO A 1 184 ? -10.669 5.115 -12.609 1.00 94.62 184 PRO A CA 1
ATOM 1423 C C . PRO A 1 184 ? -9.420 4.319 -13.012 1.00 94.62 184 PRO A C 1
ATOM 1425 O O . PRO A 1 184 ? -9.521 3.288 -13.673 1.00 94.62 184 PRO A O 1
ATOM 1428 N N . ARG A 1 185 ? -8.238 4.769 -12.577 1.00 94.88 185 ARG A N 1
ATOM 1429 C CA . ARG A 1 185 ? -6.960 4.094 -12.840 1.00 94.88 185 ARG A CA 1
ATOM 1430 C C . ARG A 1 185 ? -6.750 2.918 -11.891 1.00 94.88 185 ARG A C 1
ATOM 1432 O O . ARG A 1 185 ? -6.411 1.820 -12.326 1.00 94.88 185 ARG A O 1
ATOM 1439 N N . ILE A 1 186 ? -6.951 3.143 -10.595 1.00 95.50 186 ILE A N 1
ATOM 1440 C CA . ILE A 1 186 ? -6.673 2.151 -9.555 1.00 95.50 186 ILE A CA 1
ATOM 1441 C C . ILE A 1 186 ? -7.583 0.926 -9.678 1.00 95.50 186 ILE A C 1
ATOM 1443 O O . ILE A 1 186 ? -7.097 -0.182 -9.485 1.00 95.50 186 ILE A O 1
ATOM 1447 N N . SER A 1 187 ? -8.850 1.075 -10.075 1.00 94.19 187 SER A N 1
ATOM 1448 C CA . SER A 1 187 ? -9.759 -0.063 -10.271 1.00 94.19 187 SER A CA 1
ATOM 1449 C C . SER A 1 187 ? -9.292 -1.022 -11.371 1.00 94.19 187 SER A C 1
ATOM 1451 O O . SER A 1 187 ? -9.481 -2.231 -11.242 1.00 94.19 187 SER A O 1
ATOM 1453 N N . VAL A 1 188 ? -8.628 -0.523 -12.421 1.00 95.62 188 VAL A N 1
ATOM 1454 C CA . VAL A 1 188 ? -8.025 -1.382 -13.456 1.00 95.62 188 VAL A CA 1
ATOM 1455 C C . VAL A 1 188 ? -6.858 -2.180 -12.872 1.00 95.62 188 VAL A C 1
ATOM 1457 O O . VAL A 1 188 ? -6.796 -3.398 -13.035 1.00 95.62 188 VAL A O 1
ATOM 1460 N N . LEU A 1 189 ? -5.955 -1.512 -12.146 1.00 96.62 189 LEU A N 1
ATOM 1461 C CA . LEU A 1 189 ? -4.809 -2.165 -11.503 1.00 96.62 189 LEU A CA 1
ATOM 1462 C C . LEU A 1 189 ? -5.262 -3.183 -10.445 1.00 96.62 189 LEU A C 1
ATOM 1464 O O . LEU A 1 189 ? -4.709 -4.278 -10.352 1.00 96.62 189 LEU A O 1
ATOM 1468 N N . GLU A 1 190 ? -6.300 -2.848 -9.681 1.00 95.38 190 GLU A N 1
ATOM 1469 C CA . GLU A 1 190 ? -6.943 -3.733 -8.715 1.00 95.38 190 GLU A CA 1
ATOM 1470 C C . GLU A 1 190 ? -7.498 -4.993 -9.383 1.00 95.38 190 GLU A C 1
ATOM 1472 O O . GLU A 1 190 ? -7.217 -6.097 -8.915 1.00 95.38 190 GLU A O 1
ATOM 1477 N N . GLY A 1 191 ? -8.233 -4.849 -10.491 1.00 94.31 191 GLY A N 1
ATOM 1478 C CA . GLY A 1 191 ? -8.766 -5.981 -11.252 1.00 94.31 191 GLY A CA 1
ATOM 1479 C C . GLY A 1 191 ? -7.667 -6.935 -11.726 1.00 94.31 191 GLY A C 1
ATOM 1480 O O . GLY A 1 191 ? -7.794 -8.149 -11.570 1.00 94.31 191 GLY A O 1
ATOM 1481 N N . LEU A 1 192 ? -6.547 -6.393 -12.215 1.00 94.06 192 LEU A N 1
ATOM 1482 C CA . LEU A 1 192 ? -5.384 -7.188 -12.626 1.00 94.06 192 LEU A CA 1
ATOM 1483 C C . LEU A 1 192 ? -4.743 -7.936 -11.448 1.00 94.06 192 LEU A C 1
ATOM 1485 O O . LEU A 1 192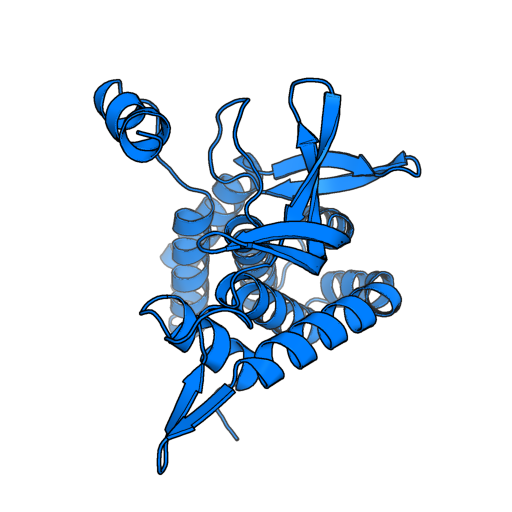 ? -4.417 -9.117 -11.572 1.00 94.06 192 LEU A O 1
ATOM 1489 N N . MET A 1 193 ? -4.590 -7.280 -10.293 1.00 94.31 193 MET A N 1
ATOM 1490 C CA . MET A 1 193 ? -4.066 -7.923 -9.082 1.00 94.31 193 MET A CA 1
ATOM 1491 C C . MET A 1 193 ? -4.987 -9.037 -8.579 1.00 94.31 193 MET A C 1
ATOM 1493 O O . MET A 1 193 ? -4.497 -10.113 -8.238 1.00 94.31 193 MET A O 1
ATOM 1497 N N . ARG A 1 194 ? -6.308 -8.813 -8.564 1.00 92.94 194 ARG A N 1
ATOM 1498 C CA . ARG A 1 194 ? -7.297 -9.820 -8.145 1.00 92.94 194 ARG A CA 1
ATOM 1499 C C . ARG A 1 194 ? -7.288 -11.032 -9.066 1.00 92.94 194 ARG A C 1
ATOM 1501 O O . ARG A 1 194 ? -7.089 -12.139 -8.578 1.00 92.94 194 ARG A O 1
ATOM 1508 N N . ALA A 1 195 ? -7.373 -10.822 -10.379 1.00 91.62 195 ALA A N 1
ATOM 1509 C CA . ALA A 1 195 ? -7.331 -11.908 -11.359 1.00 91.62 195 ALA A CA 1
ATOM 1510 C C . ALA A 1 195 ? -6.044 -12.744 -11.238 1.00 91.62 195 ALA A C 1
ATOM 1512 O O . ALA A 1 195 ? -6.064 -13.971 -11.343 1.00 91.62 195 ALA A O 1
ATOM 1513 N N . ARG A 1 196 ? -4.905 -12.095 -10.966 1.00 90.12 196 ARG A N 1
ATOM 1514 C CA . ARG A 1 196 ? -3.633 -12.789 -10.739 1.00 90.12 196 ARG A CA 1
ATOM 1515 C C . ARG A 1 196 ? -3.638 -13.609 -9.448 1.00 90.12 196 ARG A C 1
ATOM 1517 O O . ARG A 1 196 ? -3.175 -14.749 -9.455 1.00 90.12 196 ARG A O 1
ATOM 1524 N N . VAL A 1 197 ? -4.153 -13.050 -8.353 1.00 90.25 197 VAL A N 1
ATOM 1525 C CA . VAL A 1 197 ? -4.308 -13.770 -7.081 1.00 90.25 197 VAL A CA 1
ATOM 1526 C C . VAL A 1 197 ? -5.224 -14.981 -7.258 1.00 90.25 197 VAL A C 1
ATOM 1528 O O . VAL A 1 197 ? -4.864 -16.070 -6.818 1.00 90.25 197 VAL A O 1
ATOM 1531 N N . GLU A 1 198 ? -6.347 -14.826 -7.961 1.00 90.25 198 GLU A N 1
ATOM 1532 C CA . GLU A 1 198 ? -7.300 -15.901 -8.265 1.00 90.25 198 GLU A CA 1
ATOM 1533 C C . GLU A 1 198 ? -6.642 -17.066 -9.013 1.00 90.25 198 GLU A C 1
ATOM 1535 O O . GLU A 1 198 ? -6.808 -18.222 -8.628 1.00 90.25 198 GLU A O 1
ATOM 1540 N N . GLN A 1 199 ? -5.797 -16.782 -10.011 1.00 90.12 199 GLN A N 1
ATOM 1541 C CA . GLN A 1 199 ? -5.019 -17.810 -10.721 1.00 90.12 199 GLN A CA 1
ATOM 1542 C C . GLN A 1 199 ? -4.059 -18.584 -9.807 1.00 90.12 199 GLN A C 1
ATOM 1544 O O . GLN A 1 199 ? -3.603 -19.678 -10.149 1.00 90.12 199 GLN A O 1
ATOM 1549 N N . CYS A 1 200 ? -3.715 -18.028 -8.649 1.00 89.69 200 CYS A N 1
ATOM 1550 C CA . CYS A 1 200 ? -2.806 -18.640 -7.690 1.00 89.69 200 CYS A CA 1
ATOM 1551 C C . CYS A 1 200 ? -3.518 -19.441 -6.603 1.00 89.69 200 CYS A C 1
ATOM 1553 O O . CYS A 1 200 ? -2.833 -20.093 -5.812 1.00 89.69 200 CYS A O 1
ATOM 1555 N N . LEU A 1 201 ? -4.851 -19.430 -6.578 1.00 89.88 201 LEU A N 1
ATOM 1556 C CA . LEU A 1 201 ? -5.642 -20.212 -5.640 1.00 89.88 201 LEU A CA 1
ATOM 1557 C C . LEU A 1 201 ? -5.664 -21.684 -6.051 1.00 89.88 201 LEU A C 1
ATOM 1559 O O . LEU A 1 201 ? -5.781 -22.033 -7.227 1.00 89.88 201 LEU A O 1
ATOM 1563 N N . ARG A 1 202 ? -5.573 -22.567 -5.060 1.00 88.69 202 ARG A N 1
ATOM 1564 C CA . ARG A 1 202 ? -5.738 -24.007 -5.228 1.00 88.69 202 ARG A CA 1
ATOM 1565 C C . ARG A 1 202 ? -6.606 -24.552 -4.106 1.00 88.69 202 ARG A C 1
ATOM 1567 O O . ARG A 1 202 ? -6.270 -24.424 -2.934 1.00 88.69 202 ARG A O 1
ATOM 1574 N N . VAL A 1 203 ? -7.701 -25.208 -4.471 1.00 87.19 203 VAL A N 1
ATOM 1575 C CA . VAL A 1 203 ? -8.559 -25.898 -3.504 1.00 87.19 203 VAL A CA 1
ATOM 1576 C C . VAL A 1 203 ? -7.864 -27.180 -3.030 1.00 87.19 203 VAL A C 1
ATOM 1578 O O . VAL A 1 203 ? -7.342 -27.958 -3.836 1.00 87.19 203 VAL A O 1
ATOM 1581 N N . ARG A 1 204 ? -7.830 -27.386 -1.712 1.00 84.94 204 ARG A N 1
ATOM 1582 C CA . ARG A 1 204 ? -7.217 -28.525 -1.015 1.00 84.94 204 ARG A CA 1
ATOM 1583 C C . ARG A 1 204 ? -8.191 -29.039 0.048 1.00 84.94 204 ARG A C 1
ATOM 1585 O O . ARG A 1 204 ? -8.098 -28.658 1.211 1.00 84.94 204 ARG A O 1
ATOM 1592 N N . GLY A 1 205 ? -9.126 -29.900 -0.359 1.00 88.25 205 GLY A N 1
ATOM 1593 C CA . GLY A 1 205 ? -10.235 -30.303 0.514 1.00 88.25 205 GLY A CA 1
ATOM 1594 C C . GLY A 1 205 ? -11.075 -29.080 0.883 1.00 88.25 205 GLY A C 1
ATOM 1595 O O . GLY A 1 205 ? -11.494 -28.353 -0.014 1.00 88.25 205 GLY A O 1
ATOM 1596 N N . ASP A 1 206 ? -11.221 -28.820 2.181 1.00 86.50 206 ASP A N 1
ATOM 1597 C CA . ASP A 1 206 ? -11.982 -27.678 2.714 1.00 86.50 206 ASP A CA 1
ATOM 1598 C C . ASP A 1 206 ? -11.151 -26.385 2.837 1.00 86.50 206 ASP A C 1
ATOM 1600 O O . ASP A 1 206 ? -11.637 -25.368 3.329 1.00 86.50 206 ASP A O 1
ATOM 1604 N N . ALA A 1 207 ? -9.884 -26.407 2.410 1.00 83.88 207 ALA A N 1
ATOM 1605 C CA . ALA A 1 207 ? -8.980 -25.264 2.488 1.00 83.88 207 ALA A CA 1
ATOM 1606 C C . ALA A 1 207 ? -8.653 -24.677 1.108 1.00 83.88 207 ALA A C 1
ATOM 1608 O O . ALA A 1 207 ? -8.620 -25.377 0.091 1.00 83.88 207 ALA A O 1
ATOM 1609 N N . ILE A 1 208 ? -8.332 -23.381 1.089 1.00 86.06 208 ILE A N 1
ATOM 1610 C CA . ILE A 1 208 ? -7.792 -22.683 -0.082 1.00 86.06 208 ILE A CA 1
ATOM 1611 C C . ILE A 1 208 ? -6.312 -22.380 0.170 1.00 86.06 208 ILE A C 1
ATOM 1613 O O . ILE A 1 208 ? -5.956 -21.610 1.062 1.00 86.06 208 ILE A O 1
ATOM 1617 N N . GLU A 1 209 ? -5.445 -22.973 -0.644 1.00 87.12 209 GLU A N 1
ATOM 1618 C CA . GLU A 1 209 ? -4.018 -22.661 -0.711 1.00 87.12 209 GLU A CA 1
ATOM 1619 C C . GLU A 1 209 ? -3.802 -21.477 -1.664 1.00 87.12 209 GLU A C 1
ATOM 1621 O O . GLU A 1 209 ? -4.246 -21.509 -2.812 1.00 87.12 209 GLU A O 1
ATOM 1626 N N . VAL A 1 210 ? -3.084 -20.448 -1.212 1.00 88.06 210 VAL A N 1
ATOM 1627 C CA . VAL A 1 210 ? -2.628 -19.336 -2.053 1.00 88.06 210 VAL A CA 1
ATOM 1628 C C . VAL A 1 210 ? -1.155 -19.548 -2.384 1.00 88.06 210 VAL A C 1
ATOM 1630 O O . VAL A 1 210 ? -0.288 -19.426 -1.517 1.00 88.06 210 VAL A O 1
ATOM 1633 N N . ARG A 1 211 ? -0.842 -19.833 -3.649 1.00 90.88 211 ARG A N 1
ATOM 1634 C CA . ARG A 1 211 ? 0.550 -19.985 -4.111 1.00 90.88 211 ARG A CA 1
ATOM 1635 C C . ARG A 1 211 ? 1.291 -18.647 -4.062 1.00 90.88 211 ARG A C 1
ATOM 1637 O O . ARG A 1 211 ? 0.673 -17.595 -4.194 1.00 90.88 211 ARG A O 1
ATOM 1644 N N . THR A 1 212 ? 2.617 -18.666 -3.916 1.00 89.62 212 THR A N 1
ATOM 1645 C CA . THR A 1 212 ? 3.435 -17.433 -3.803 1.00 89.62 212 THR A CA 1
ATOM 1646 C C . THR A 1 212 ? 3.450 -16.574 -5.071 1.00 89.62 212 THR A C 1
ATOM 1648 O O . THR A 1 212 ? 3.630 -15.361 -4.995 1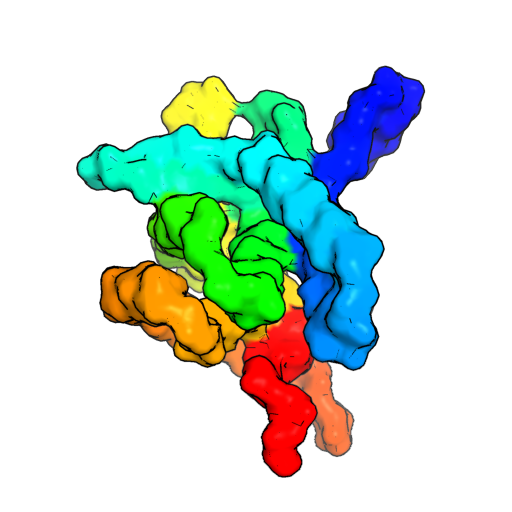.00 89.62 212 THR A O 1
ATOM 1651 N N . SER A 1 213 ? 3.243 -17.181 -6.239 1.00 91.50 213 SER A N 1
ATOM 1652 C CA . SER A 1 213 ? 3.069 -16.513 -7.532 1.00 91.50 213 SER A CA 1
ATOM 1653 C C . SER A 1 213 ? 2.354 -17.455 -8.508 1.00 91.50 213 SER A C 1
ATOM 1655 O O . SER A 1 213 ? 2.217 -18.650 -8.227 1.00 91.50 213 SER A O 1
ATOM 1657 N N . VAL A 1 214 ? 1.974 -16.959 -9.691 1.00 89.31 214 VAL A N 1
ATOM 1658 C CA . VAL A 1 214 ? 1.389 -17.795 -10.762 1.00 89.31 214 VAL A CA 1
ATOM 1659 C C . VAL A 1 214 ? 2.347 -18.894 -11.239 1.00 89.31 214 VAL A C 1
ATOM 1661 O O . VAL A 1 214 ? 1.898 -19.949 -11.688 1.00 89.31 214 VAL A O 1
ATOM 1664 N N . LEU A 1 215 ? 3.660 -18.660 -11.110 1.00 90.12 215 LEU A N 1
ATOM 1665 C CA . LEU A 1 215 ? 4.723 -19.581 -11.522 1.00 90.12 215 LEU A CA 1
ATOM 1666 C C . LEU A 1 215 ? 5.146 -20.545 -10.407 1.00 90.12 215 LEU A C 1
ATOM 1668 O O . LEU A 1 215 ? 5.830 -21.531 -10.671 1.00 90.12 215 LEU A O 1
ATOM 1672 N N . SER A 1 216 ? 4.751 -20.274 -9.165 1.00 87.88 216 SER A N 1
ATOM 1673 C CA . SER A 1 216 ? 5.157 -21.073 -8.015 1.00 87.88 216 SER A CA 1
ATOM 1674 C C . SER A 1 216 ? 4.293 -22.322 -7.856 1.00 87.88 216 SER A C 1
ATOM 1676 O O . SER A 1 216 ? 3.083 -22.296 -8.094 1.00 87.88 216 SER A O 1
ATOM 1678 N N . GLY A 1 217 ? 4.916 -23.416 -7.412 1.00 86.69 217 GLY A N 1
ATOM 1679 C CA . GLY A 1 217 ? 4.227 -24.667 -7.077 1.00 86.69 217 GLY A CA 1
ATOM 1680 C C . GLY A 1 217 ? 3.675 -24.723 -5.649 1.00 86.69 217 GLY A C 1
ATOM 1681 O O . GLY A 1 217 ? 2.844 -25.581 -5.365 1.00 86.69 217 GLY A O 1
ATOM 1682 N N . GLU A 1 218 ? 4.115 -23.813 -4.779 1.00 84.19 218 GLU A N 1
ATOM 1683 C CA . GLU A 1 218 ? 3.848 -23.829 -3.339 1.00 84.19 218 GLU A CA 1
ATOM 1684 C C . GLU A 1 218 ? 3.497 -22.440 -2.788 1.00 84.19 218 GLU A C 1
ATOM 1686 O O . GLU A 1 218 ? 3.772 -21.398 -3.404 1.00 84.19 218 GLU A O 1
ATOM 1691 N N . THR A 1 219 ? 2.868 -22.446 -1.614 1.00 84.94 219 THR A N 1
ATOM 1692 C CA . THR A 1 219 ? 2.693 -21.277 -0.744 1.00 84.94 219 THR A CA 1
ATOM 1693 C C . THR A 1 219 ? 3.946 -21.004 0.106 1.00 84.94 219 THR A C 1
ATOM 1695 O O . THR A 1 219 ? 4.903 -21.773 0.093 1.00 84.94 219 THR A O 1
ATOM 1698 N N . ASN A 1 220 ? 3.955 -19.900 0.852 1.00 82.88 220 ASN A N 1
ATOM 1699 C CA . ASN A 1 220 ? 4.910 -19.656 1.933 1.00 82.88 220 ASN A CA 1
ATOM 1700 C C . ASN A 1 220 ? 4.212 -18.949 3.106 1.00 82.88 220 ASN A C 1
ATOM 1702 O O . ASN A 1 220 ? 3.084 -18.463 2.975 1.00 82.88 220 ASN A O 1
ATOM 1706 N N . SER A 1 221 ? 4.892 -18.890 4.252 1.00 78.94 221 SER A N 1
ATOM 1707 C CA . SER A 1 221 ? 4.352 -18.309 5.488 1.00 78.94 221 SER A CA 1
ATOM 1708 C C . SER A 1 221 ? 3.971 -16.832 5.361 1.00 78.94 221 SER A C 1
ATOM 1710 O O . SER A 1 221 ? 3.090 -16.376 6.082 1.00 78.94 221 SER A O 1
ATOM 1712 N N . GLU A 1 222 ? 4.595 -16.089 4.445 1.00 75.19 222 GLU A N 1
ATOM 1713 C CA . GLU A 1 222 ? 4.255 -14.688 4.199 1.00 75.19 222 GLU A CA 1
ATOM 1714 C C . GLU A 1 222 ? 3.005 -14.555 3.314 1.00 75.19 222 GLU A C 1
ATOM 1716 O O . GLU A 1 222 ? 2.121 -13.760 3.602 1.00 75.19 222 GLU A O 1
ATOM 1721 N N . THR A 1 223 ? 2.863 -15.348 2.253 1.00 77.69 223 THR A N 1
ATOM 1722 C CA . THR A 1 223 ? 1.824 -15.136 1.231 1.00 77.69 223 THR A CA 1
ATOM 1723 C C . THR A 1 223 ? 0.419 -15.414 1.745 1.00 77.69 223 THR A C 1
ATOM 1725 O O . THR A 1 223 ? -0.482 -14.602 1.530 1.00 77.69 223 THR A O 1
ATOM 1728 N N . GLN A 1 224 ? 0.223 -16.554 2.409 1.00 80.25 224 GLN A N 1
ATOM 1729 C CA . GLN A 1 224 ? -1.104 -17.014 2.810 1.00 80.25 224 GLN A CA 1
ATOM 1730 C C . GLN A 1 224 ? -1.863 -15.992 3.684 1.00 80.25 224 GLN A C 1
ATOM 1732 O O . GLN A 1 224 ? -2.984 -15.644 3.305 1.00 80.25 224 GLN A O 1
ATOM 1737 N N . PRO A 1 225 ? -1.310 -15.465 4.800 1.00 78.50 225 PRO A N 1
ATOM 1738 C CA . PRO A 1 225 ? -2.056 -14.543 5.657 1.00 78.50 225 PRO A CA 1
ATOM 1739 C C . PRO A 1 225 ? -2.355 -13.210 4.964 1.00 78.50 225 PRO A C 1
ATOM 1741 O O . PRO A 1 225 ? -3.477 -12.716 5.053 1.00 78.50 225 PRO A O 1
ATOM 1744 N N . TRP A 1 226 ? -1.394 -12.633 4.233 1.00 78.00 226 TRP A N 1
ATOM 1745 C CA . TRP A 1 226 ? -1.589 -11.323 3.600 1.00 78.00 226 TRP A CA 1
ATOM 1746 C C . TRP A 1 226 ? -2.635 -11.359 2.493 1.00 78.00 226 TRP A C 1
ATOM 1748 O O . TRP A 1 226 ? -3.437 -10.434 2.379 1.00 78.00 226 TRP A O 1
ATOM 1758 N N . VAL A 1 227 ? -2.647 -12.428 1.695 1.00 79.06 227 VAL A N 1
ATOM 1759 C CA . VAL A 1 227 ? -3.632 -12.580 0.624 1.00 79.06 227 VAL A CA 1
ATOM 1760 C C . VAL A 1 227 ? -5.000 -12.950 1.187 1.00 79.06 227 VAL A C 1
ATOM 1762 O O . VAL A 1 227 ? -5.988 -12.344 0.782 1.00 79.06 227 VAL A O 1
ATOM 1765 N N . ALA A 1 228 ? -5.079 -13.865 2.158 1.00 77.75 228 ALA A N 1
ATOM 1766 C CA . ALA A 1 228 ? -6.350 -14.217 2.789 1.00 77.75 228 ALA A CA 1
ATOM 1767 C C . ALA A 1 228 ? -7.032 -12.984 3.408 1.00 77.75 228 ALA A C 1
ATOM 1769 O O . ALA A 1 228 ? -8.192 -12.711 3.111 1.00 77.75 228 ALA A O 1
ATOM 1770 N N . LEU A 1 229 ? -6.293 -12.173 4.174 1.00 74.19 229 LEU A N 1
ATOM 1771 C CA . LEU A 1 229 ? -6.819 -10.943 4.779 1.00 74.19 229 LEU A CA 1
ATOM 1772 C C . LEU A 1 229 ? -7.232 -9.882 3.748 1.00 74.19 229 LEU A C 1
ATOM 1774 O O . LEU A 1 229 ? -8.067 -9.033 4.043 1.00 74.19 229 LEU A O 1
ATOM 1778 N N . ALA A 1 230 ? -6.651 -9.895 2.549 1.00 73.94 230 ALA A N 1
ATOM 1779 C CA . ALA A 1 230 ? -7.046 -8.990 1.474 1.00 73.94 230 ALA A CA 1
ATOM 1780 C C . ALA A 1 230 ? -8.333 -9.436 0.759 1.00 73.94 230 ALA A C 1
ATOM 1782 O O . ALA A 1 230 ? -9.111 -8.594 0.301 1.00 73.94 230 ALA A O 1
ATOM 1783 N N . LEU A 1 231 ? -8.547 -10.752 0.654 1.00 69.81 231 LEU A N 1
ATOM 1784 C CA . LEU A 1 231 ? -9.710 -11.359 0.003 1.00 69.81 231 LEU A CA 1
ATOM 1785 C C . LEU A 1 231 ? -10.953 -11.378 0.900 1.00 69.81 231 LEU A C 1
ATOM 1787 O O . LEU A 1 231 ? -12.058 -11.289 0.377 1.00 69.81 231 LEU A O 1
ATOM 1791 N N . LEU A 1 232 ? -10.778 -11.435 2.222 1.00 65.56 232 LEU A N 1
ATOM 1792 C CA . LEU A 1 232 ? -11.876 -11.439 3.198 1.00 65.56 232 LEU A CA 1
ATOM 1793 C C . LEU A 1 232 ? -12.586 -10.078 3.356 1.00 65.56 232 LEU A C 1
ATOM 1795 O O . LEU A 1 232 ? -13.565 -9.992 4.084 1.00 65.56 232 LEU A O 1
ATOM 1799 N N . GLY A 1 233 ? -12.140 -9.031 2.653 1.00 53.44 233 GLY A N 1
ATOM 1800 C CA . GLY A 1 233 ? -12.658 -7.673 2.826 1.00 53.44 233 GLY A CA 1
ATOM 1801 C C . GLY A 1 233 ? -12.117 -7.004 4.094 1.00 53.44 233 GLY A C 1
ATOM 1802 O O . GLY A 1 233 ? -11.617 -7.652 5.012 1.00 53.44 233 GLY A O 1
ATOM 1803 N N . VAL A 1 234 ? -12.158 -5.669 4.131 1.00 43.25 234 VAL A N 1
ATOM 1804 C CA . VAL A 1 234 ? -11.983 -4.930 5.390 1.00 43.25 234 VAL A CA 1
ATOM 1805 C C . VAL A 1 234 ? -13.310 -5.056 6.106 1.00 43.25 234 VAL A C 1
ATOM 1807 O O . VAL A 1 234 ? -14.203 -4.268 5.843 1.00 43.25 234 VAL A O 1
ATOM 1810 N N . ASP A 1 235 ? -13.442 -6.173 6.809 1.00 38.09 235 ASP A N 1
ATOM 1811 C CA . ASP A 1 235 ? -14.275 -6.441 7.976 1.00 38.09 235 ASP A CA 1
ATOM 1812 C C . ASP A 1 235 ? -14.382 -7.961 8.057 1.00 38.09 235 ASP A C 1
ATOM 1814 O O . ASP A 1 235 ? -15.150 -8.608 7.347 1.00 38.09 235 ASP A O 1
ATOM 1818 N N . GLY A 1 236 ? -13.571 -8.559 8.929 1.00 33.81 236 GLY A N 1
ATOM 1819 C CA . GLY A 1 236 ? -13.961 -9.845 9.478 1.00 33.81 236 GLY A CA 1
ATOM 1820 C C . GLY A 1 236 ? -15.227 -9.598 10.282 1.00 33.81 236 GLY A C 1
ATOM 1821 O O . GLY A 1 236 ? -15.095 -9.180 11.420 1.00 33.81 236 GLY A O 1
ATOM 1822 N N . LEU A 1 237 ? -16.393 -9.731 9.643 1.00 30.66 237 LEU A N 1
ATOM 1823 C CA . LEU A 1 237 ? -17.748 -9.910 10.178 1.00 30.66 237 LEU A CA 1
ATOM 1824 C C . LEU A 1 237 ? -18.748 -9.760 9.009 1.00 30.66 237 LEU A C 1
ATOM 1826 O O . LEU A 1 237 ? -19.201 -8.663 8.688 1.00 30.66 237 LEU A O 1
ATOM 1830 N N . SER A 1 238 ? -19.116 -10.888 8.401 1.00 28.81 238 SER A N 1
ATOM 1831 C CA . SER A 1 238 ? -20.476 -11.106 7.893 1.00 28.81 238 SER A CA 1
ATOM 1832 C C . SER A 1 238 ? -21.049 -12.319 8.600 1.00 28.81 238 SER A C 1
ATOM 1834 O O . SER A 1 238 ? -20.353 -13.361 8.536 1.00 28.81 238 SER A O 1
#

pLDDT: mean 89.07, std 13.08, range [28.81, 98.81]

Sequence (238 aa):
DFYQAHFIAPFRIGVSAVFSRSVAFMALAYAEMFAETRDPTYEAALREACEIILTFERVNADVAGHAQSAFVMGRDAGAQPHVDCHSACLLALVRASNVLGEATWERSIDRGLSAFRLDTQSILFGKALFKQDLVAVDFLAADGVRHAMPAFWNYHSGLTLRMLNALRASPVPELQAVWARQAPRISVLEGLMRARVEQCLRVRGDAIEVRTSVLSGETNSETQPWVALALLGVDGLS

Secondary structure (DSSP, 8-state):
-HHIIIIIHHHHTT-----HHHHHHHHHHHHHHHHHH--HHHHHHHHHHHHHHHTTEEEEE-TTS-EEEEE-SSSSTT----HHHHHHHHHHHHHHHHHHT--TTHHHHHHHHHTEEEEEEEEEETTEEEEEEEEEEEEE-TTS-EEEEE--SHHHHHHHHHHHHHHHT---HHHHHHHHHHHHHHHHHHHHHHHHHHHTEEEETTEEEE-SSTT-SS--TTHHHHHHHHHT-S-S--